Protein AF-A0A924AWR2-F1 (afdb_monomer_lite)

Structure (mmCIF, N/CA/C/O backbone):
data_AF-A0A924AWR2-F1
#
_entry.id   AF-A0A924AWR2-F1
#
loop_
_atom_site.group_PDB
_atom_site.id
_atom_site.type_symbol
_atom_site.label_atom_id
_atom_site.label_alt_id
_atom_site.label_comp_id
_atom_site.label_asym_id
_atom_site.label_entity_id
_atom_site.label_seq_id
_atom_site.pdbx_PDB_ins_code
_atom_site.Cartn_x
_atom_site.Cartn_y
_atom_site.Cartn_z
_atom_site.occupancy
_atom_site.B_iso_or_equiv
_atom_site.auth_seq_id
_atom_site.auth_comp_id
_atom_site.auth_asym_id
_atom_site.auth_atom_id
_atom_site.pdbx_PDB_model_num
ATOM 1 N N . MET A 1 1 ? 21.695 -29.874 -32.771 1.00 40.00 1 MET A N 1
ATOM 2 C CA . MET A 1 1 ? 20.244 -29.599 -32.724 1.00 40.00 1 MET A CA 1
ATOM 3 C C . MET A 1 1 ? 20.056 -28.368 -31.859 1.00 40.00 1 MET A C 1
ATOM 5 O O . MET A 1 1 ? 20.261 -28.459 -30.656 1.00 40.00 1 MET A O 1
ATOM 9 N N . SER A 1 2 ? 19.802 -27.209 -32.466 1.00 34.50 2 SER A N 1
ATOM 10 C CA . SER A 1 2 ? 19.456 -26.001 -31.709 1.00 34.50 2 SER A CA 1
ATOM 11 C C . SER A 1 2 ? 18.109 -26.231 -31.020 1.00 34.50 2 SER A C 1
ATOM 13 O O . SER A 1 2 ? 17.206 -26.752 -31.680 1.00 34.50 2 SER A O 1
ATOM 15 N N . PRO A 1 3 ? 17.951 -25.907 -29.727 1.00 42.22 3 PRO A N 1
ATOM 16 C CA . PRO A 1 3 ? 16.654 -26.023 -29.081 1.00 42.22 3 PRO A CA 1
ATOM 17 C C . PRO A 1 3 ? 15.686 -25.074 -29.791 1.00 42.22 3 PRO A C 1
ATOM 19 O O . PRO A 1 3 ? 16.001 -23.903 -30.012 1.00 42.22 3 PRO A O 1
ATOM 22 N N . LEU A 1 4 ? 14.535 -25.607 -30.202 1.00 34.06 4 LEU A N 1
ATOM 23 C CA . LEU A 1 4 ? 13.429 -24.815 -30.727 1.00 34.06 4 LEU A CA 1
ATOM 24 C C . LEU A 1 4 ? 13.095 -23.714 -29.707 1.00 34.06 4 LEU A C 1
ATOM 26 O O . LEU A 1 4 ? 13.026 -24.017 -28.512 1.00 34.06 4 LEU A O 1
ATOM 30 N N . PRO A 1 5 ? 12.899 -22.454 -30.135 1.00 40.38 5 PRO A N 1
ATOM 31 C CA . PRO A 1 5 ? 12.435 -21.419 -29.231 1.00 40.38 5 PRO A CA 1
ATOM 32 C C . PRO A 1 5 ? 11.080 -21.865 -28.682 1.00 40.38 5 PRO A C 1
ATOM 34 O O . PRO A 1 5 ? 10.124 -22.047 -29.435 1.00 40.38 5 PRO A O 1
ATOM 37 N N . ILE A 1 6 ? 11.014 -22.079 -27.369 1.00 42.84 6 ILE A N 1
ATOM 38 C CA . ILE A 1 6 ? 9.751 -22.254 -26.662 1.00 42.84 6 ILE A CA 1
ATOM 39 C C . ILE A 1 6 ? 9.036 -20.914 -26.814 1.00 42.84 6 ILE A C 1
ATOM 41 O O . ILE A 1 6 ? 9.356 -19.948 -26.123 1.00 42.84 6 ILE A O 1
ATOM 45 N N . THR A 1 7 ? 8.129 -20.819 -27.783 1.00 44.12 7 THR A N 1
ATOM 46 C CA . THR A 1 7 ? 7.203 -19.697 -27.887 1.00 44.12 7 THR A CA 1
ATOM 47 C C . THR A 1 7 ? 6.413 -19.678 -26.591 1.00 44.12 7 THR A C 1
ATOM 49 O O . THR A 1 7 ? 5.605 -20.576 -26.349 1.00 44.12 7 THR A O 1
ATOM 52 N N . ALA A 1 8 ? 6.702 -18.704 -25.726 1.00 51.06 8 ALA A N 1
ATOM 53 C CA . ALA A 1 8 ? 5.901 -18.473 -24.537 1.00 51.06 8 ALA A CA 1
ATOM 54 C C . ALA A 1 8 ? 4.431 -18.353 -24.979 1.00 51.06 8 ALA A C 1
ATOM 56 O O . ALA A 1 8 ? 4.172 -17.676 -25.981 1.00 51.06 8 ALA A O 1
ATOM 57 N N . PRO A 1 9 ? 3.483 -19.027 -24.305 1.00 53.16 9 PRO A N 1
ATOM 58 C CA . PRO A 1 9 ? 2.077 -18.890 -24.646 1.00 53.16 9 PRO A CA 1
ATOM 59 C C . PRO A 1 9 ? 1.711 -17.403 -24.639 1.00 53.16 9 PRO A C 1
ATOM 61 O O . PRO A 1 9 ? 2.050 -16.672 -23.706 1.00 53.16 9 PRO A O 1
ATOM 64 N N . CYS A 1 10 ? 1.089 -16.947 -25.726 1.00 60.53 10 CYS A N 1
ATOM 65 C CA . CYS A 1 10 ? 0.590 -15.583 -25.819 1.00 60.53 10 CYS A CA 1
ATOM 66 C C . CYS A 1 10 ? -0.487 -15.393 -24.745 1.00 60.53 10 CYS A C 1
ATOM 68 O O . CYS A 1 10 ? -1.323 -16.280 -24.557 1.00 60.53 10 CYS A O 1
ATOM 70 N N . ALA A 1 11 ? -0.448 -14.259 -24.046 1.00 78.94 11 ALA A N 1
ATOM 71 C CA . ALA A 1 11 ? -1.466 -13.892 -23.072 1.00 78.94 11 ALA A CA 1
ATOM 72 C C . ALA A 1 11 ? -2.864 -13.982 -23.703 1.00 78.94 11 ALA A C 1
ATOM 74 O O . ALA A 1 11 ? -3.091 -13.477 -24.805 1.00 78.94 11 ALA A O 1
ATOM 75 N N . GLN A 1 12 ? -3.790 -14.643 -23.011 1.00 87.62 12 GLN A N 1
ATOM 76 C CA . GLN A 1 12 ? -5.185 -14.712 -23.436 1.00 87.62 12 GLN A CA 1
ATOM 77 C C . GLN A 1 12 ? -5.839 -13.315 -23.406 1.00 87.62 12 GLN A C 1
ATOM 79 O O . GLN A 1 12 ? -5.425 -12.462 -22.615 1.00 87.62 12 GLN A O 1
ATOM 84 N N . PRO A 1 13 ? -6.848 -13.050 -24.259 1.00 87.00 13 PRO A N 1
ATOM 85 C CA . PRO A 1 13 ? -7.580 -11.785 -24.226 1.00 87.00 13 PRO A CA 1
ATOM 86 C C . PRO A 1 13 ? -8.370 -11.630 -22.914 1.00 87.00 13 PRO A C 1
ATOM 88 O O . PRO A 1 13 ? -8.740 -12.643 -22.322 1.00 87.00 13 PRO A O 1
ATOM 91 N N . PRO A 1 14 ? -8.673 -10.396 -22.464 1.00 87.50 14 PRO A N 1
ATOM 92 C CA . PRO A 1 14 ? -9.513 -10.168 -21.291 1.00 87.50 14 PRO A CA 1
ATOM 93 C C . PRO A 1 14 ? -10.876 -10.858 -21.395 1.00 87.50 14 PRO A C 1
ATOM 95 O O . PRO A 1 14 ? -11.407 -11.057 -22.487 1.00 87.50 14 PRO A O 1
ATOM 98 N N . LEU A 1 15 ? -11.440 -11.206 -20.241 1.00 90.00 15 LEU A N 1
ATOM 99 C CA . LEU A 1 15 ? -12.742 -11.854 -20.143 1.00 90.00 15 LEU A CA 1
ATOM 100 C C . LEU A 1 15 ? -13.844 -10.828 -19.873 1.00 90.00 15 LEU A C 1
ATOM 102 O O . LEU A 1 15 ? -13.668 -9.933 -19.050 1.00 90.00 15 LEU A O 1
ATOM 106 N N . ASP A 1 16 ? -15.010 -11.032 -20.486 1.00 90.38 16 ASP A N 1
ATOM 107 C CA . ASP A 1 16 ? -16.183 -10.160 -20.313 1.00 90.38 16 ASP A CA 1
ATOM 108 C C . ASP A 1 16 ? -17.083 -10.575 -19.131 1.00 90.38 16 ASP A C 1
ATOM 110 O O . ASP A 1 16 ? -18.088 -9.930 -18.832 1.00 90.38 16 ASP A O 1
ATOM 114 N N . SER A 1 17 ? -16.756 -11.681 -18.457 1.00 91.88 17 SER A N 1
ATOM 115 C CA . SER A 1 17 ? -17.485 -12.185 -17.289 1.00 91.88 17 SER A CA 1
ATOM 116 C C . SER A 1 17 ? -16.571 -12.989 -16.365 1.00 91.88 17 SER A C 1
ATOM 118 O O . SER A 1 17 ? -15.515 -13.468 -16.781 1.00 91.88 17 SER A O 1
ATOM 120 N N . ILE A 1 18 ? -16.975 -13.135 -15.100 1.00 92.56 18 ILE A N 1
ATOM 121 C CA . ILE A 1 18 ? -16.244 -13.937 -14.111 1.00 92.56 18 ILE A CA 1
ATOM 122 C C . ILE A 1 18 ? -16.391 -15.426 -14.475 1.00 92.56 18 ILE A C 1
ATOM 124 O O . ILE A 1 18 ? -17.524 -15.912 -14.537 1.00 92.56 18 ILE A O 1
ATOM 128 N N . PRO A 1 19 ? -15.288 -16.168 -14.695 1.00 92.44 19 PRO A N 1
ATOM 129 C CA . PRO A 1 19 ? -15.351 -17.582 -15.051 1.00 92.44 19 PRO A CA 1
ATOM 130 C C . PRO A 1 19 ? -16.040 -18.456 -13.999 1.00 92.44 19 PRO A C 1
ATOM 132 O O . PRO A 1 19 ? -15.839 -18.245 -12.797 1.00 92.44 19 PRO A O 1
ATOM 135 N N . PRO A 1 20 ? -16.748 -19.520 -14.426 1.00 88.25 20 PRO A N 1
ATOM 136 C CA . PRO A 1 20 ? -17.123 -20.606 -13.531 1.00 88.25 20 PRO A CA 1
ATOM 137 C C . PRO A 1 20 ? -15.857 -21.204 -12.895 1.00 88.25 20 PRO A C 1
ATOM 139 O O . PRO A 1 20 ? -14.982 -21.690 -13.608 1.00 88.25 20 PRO A O 1
ATOM 142 N N . GLY A 1 21 ? -15.743 -21.149 -11.566 1.00 88.75 21 GLY A N 1
ATOM 143 C CA . GLY A 1 21 ? -14.586 -21.667 -10.818 1.00 88.75 21 GLY A CA 1
ATOM 144 C C . GLY A 1 21 ? -13.837 -20.627 -9.985 1.00 88.75 21 GLY A C 1
ATOM 145 O O . GLY A 1 21 ? -13.055 -21.008 -9.122 1.00 88.75 21 GLY A O 1
ATOM 146 N N . ILE A 1 22 ? -14.112 -19.335 -10.175 1.00 95.50 22 ILE A N 1
ATOM 147 C CA . ILE A 1 22 ? -13.613 -18.291 -9.277 1.00 95.50 22 ILE A CA 1
ATOM 148 C C . ILE A 1 22 ? -14.498 -18.226 -8.028 1.00 95.50 22 ILE A C 1
ATOM 150 O O . ILE A 1 22 ? -15.636 -17.759 -8.091 1.00 95.50 22 ILE A O 1
ATOM 154 N N . GLY A 1 23 ? -13.976 -18.694 -6.894 1.00 95.00 23 GLY A N 1
ATOM 155 C CA . GLY A 1 23 ? -14.646 -18.661 -5.591 1.00 95.00 23 GLY A CA 1
ATOM 156 C C . GLY A 1 23 ? -14.001 -17.703 -4.586 1.00 95.00 23 GLY A C 1
ATOM 157 O O . GLY A 1 23 ? -14.667 -17.245 -3.658 1.00 95.00 23 GLY A O 1
ATOM 158 N N . CYS A 1 24 ? -12.720 -17.375 -4.756 1.00 93.94 24 CYS A N 1
ATOM 159 C CA . CYS A 1 24 ? -11.981 -16.477 -3.876 1.00 93.94 24 CYS A CA 1
ATOM 160 C C . CYS A 1 24 ? -10.890 -15.683 -4.616 1.00 93.94 24 CYS A C 1
ATOM 162 O O . CYS A 1 24 ? -10.589 -15.923 -5.782 1.00 93.94 24 CYS A O 1
ATOM 164 N N . ALA A 1 25 ? -10.264 -14.728 -3.918 1.00 92.00 25 ALA A N 1
ATOM 165 C CA . ALA A 1 25 ? -9.201 -13.896 -4.488 1.00 92.00 25 ALA A CA 1
ATOM 166 C C . ALA A 1 25 ? -7.982 -14.709 -4.964 1.00 92.00 25 ALA A C 1
ATOM 168 O O . ALA A 1 25 ? -7.340 -14.327 -5.937 1.00 92.00 25 ALA A O 1
ATOM 169 N N . ARG A 1 26 ? -7.678 -15.839 -4.313 1.00 93.56 26 ARG A N 1
ATOM 170 C CA . ARG A 1 26 ? -6.535 -16.688 -4.675 1.00 93.56 26 ARG A CA 1
ATOM 171 C C . ARG A 1 26 ? -6.709 -17.358 -6.036 1.00 93.56 26 ARG A C 1
ATOM 173 O O . ARG A 1 26 ? -5.732 -17.514 -6.756 1.00 93.56 26 ARG A O 1
ATOM 180 N N . ASP A 1 27 ? -7.943 -17.666 -6.425 1.00 95.75 27 ASP A N 1
ATOM 181 C CA . ASP A 1 27 ? -8.221 -18.291 -7.723 1.00 95.75 27 ASP A CA 1
ATOM 182 C C . ASP A 1 27 ? -7.838 -17.355 -8.887 1.00 95.75 27 ASP A C 1
ATOM 184 O O . ASP A 1 27 ? -7.430 -17.814 -9.955 1.00 95.75 27 ASP A O 1
ATOM 188 N N . TYR A 1 28 ? -7.883 -16.031 -8.674 1.00 95.38 28 TYR A N 1
ATOM 189 C CA . TYR A 1 28 ? -7.387 -15.057 -9.651 1.00 95.38 28 TYR A CA 1
ATOM 190 C C . TYR A 1 28 ? -5.866 -15.094 -9.815 1.00 95.38 28 TYR A C 1
ATOM 192 O O . TYR A 1 28 ? -5.384 -14.808 -10.908 1.00 95.38 28 TYR A O 1
ATOM 200 N N . GLU A 1 29 ? -5.102 -15.452 -8.779 1.00 94.00 29 GLU A N 1
ATOM 201 C CA . GLU A 1 29 ? -3.644 -15.581 -8.881 1.00 94.00 29 GLU A CA 1
ATOM 202 C C . GLU A 1 29 ? -3.258 -16.733 -9.820 1.00 94.00 29 GLU A C 1
ATOM 204 O O . GLU A 1 29 ? -2.338 -16.594 -10.631 1.00 94.00 29 GLU A O 1
ATOM 209 N N . ASP A 1 30 ? -3.982 -17.851 -9.748 1.00 91.44 30 ASP A N 1
ATOM 210 C CA . ASP A 1 30 ? -3.782 -18.988 -10.646 1.00 91.44 30 ASP A CA 1
ATOM 211 C C . ASP A 1 30 ? -4.292 -18.686 -12.059 1.00 91.44 30 ASP A C 1
ATOM 213 O O . ASP A 1 30 ? -3.617 -18.999 -13.047 1.00 91.44 30 ASP A O 1
ATOM 217 N N . LEU A 1 31 ? -5.445 -18.017 -12.177 1.00 93.25 31 LEU A N 1
ATOM 218 C CA . LEU A 1 31 ? -5.995 -17.626 -13.472 1.00 93.25 31 LEU A CA 1
ATOM 219 C C . LEU A 1 31 ? -5.067 -16.645 -14.203 1.00 93.25 31 LEU A C 1
ATOM 221 O O . LEU A 1 31 ? -4.794 -16.843 -15.387 1.00 93.25 31 LEU A O 1
ATOM 225 N N . ALA A 1 32 ? -4.526 -15.643 -13.502 1.00 94.38 32 ALA A N 1
ATOM 226 C CA . ALA A 1 32 ? -3.704 -14.573 -14.071 1.00 94.38 32 ALA A CA 1
ATOM 227 C C . ALA A 1 32 ? -2.489 -15.079 -14.865 1.00 94.38 32 ALA A C 1
ATOM 229 O O . ALA A 1 32 ? -2.094 -14.436 -15.838 1.00 94.38 32 ALA A O 1
ATOM 230 N N . ARG A 1 33 ? -1.944 -16.260 -14.535 1.00 93.00 33 ARG A N 1
ATOM 231 C CA . ARG A 1 33 ? -0.847 -16.907 -15.286 1.00 93.00 33 ARG A CA 1
ATOM 232 C C . ARG A 1 33 ? -1.152 -17.116 -16.770 1.00 93.00 33 ARG A C 1
ATOM 234 O O . ARG A 1 33 ? -0.226 -17.188 -17.570 1.00 93.00 33 ARG A O 1
ATOM 241 N N . HIS A 1 34 ? -2.428 -17.222 -17.132 1.00 92.44 34 HIS A N 1
ATOM 242 C CA . HIS A 1 34 ? -2.879 -17.448 -18.506 1.00 92.44 34 HIS A CA 1
ATOM 243 C C . HIS A 1 34 ? -3.106 -16.140 -19.285 1.00 92.44 34 HIS A C 1
ATOM 245 O O . HIS A 1 34 ? -3.113 -16.148 -20.516 1.00 92.44 34 HIS A O 1
ATOM 251 N N . PHE A 1 35 ? -3.269 -15.014 -18.581 1.00 93.38 35 PHE A N 1
ATOM 252 C CA . PHE A 1 35 ? -3.614 -13.704 -19.157 1.00 93.38 35 PHE A CA 1
ATOM 253 C C . PHE A 1 35 ? -2.479 -12.681 -19.046 1.00 93.38 35 PHE A C 1
ATOM 255 O O . PHE A 1 35 ? -2.517 -11.638 -19.688 1.00 93.38 35 PHE A O 1
ATOM 262 N N . MET A 1 36 ? -1.452 -12.965 -18.247 1.00 93.75 36 MET A N 1
ATOM 263 C CA . MET A 1 36 ? -0.281 -12.110 -18.097 1.00 93.75 36 MET A CA 1
ATOM 264 C C . MET A 1 36 ? 0.929 -12.726 -18.791 1.00 93.75 36 MET A C 1
ATOM 266 O O . MET A 1 36 ? 1.146 -13.936 -18.745 1.00 93.75 36 MET A O 1
ATOM 270 N N . ALA A 1 37 ? 1.776 -11.880 -19.382 1.00 91.00 37 ALA A N 1
ATOM 271 C CA . ALA A 1 37 ? 3.079 -12.328 -19.859 1.00 91.00 37 ALA A CA 1
ATOM 272 C C . ALA A 1 37 ? 3.875 -12.935 -18.684 1.00 91.00 37 ALA A C 1
ATOM 274 O O . ALA A 1 37 ? 3.924 -12.302 -17.621 1.00 91.00 37 ALA A O 1
ATOM 275 N N . PRO A 1 38 ? 4.539 -14.098 -18.849 1.00 93.25 38 PRO A N 1
ATOM 276 C CA . PRO A 1 38 ? 5.186 -14.785 -17.732 1.00 93.25 38 PRO A CA 1
ATOM 277 C C . PRO A 1 38 ? 6.135 -13.899 -16.910 1.00 93.25 38 PRO A C 1
ATOM 279 O O . PRO A 1 38 ? 6.034 -13.921 -15.685 1.00 93.25 38 PRO A O 1
ATOM 282 N N . PRO A 1 39 ? 6.988 -13.038 -17.507 1.00 94.50 39 PRO A N 1
ATOM 283 C CA . PRO A 1 39 ? 7.846 -12.172 -16.704 1.00 94.50 39 PRO A CA 1
ATOM 284 C C . PRO A 1 39 ? 7.070 -11.151 -15.861 1.00 94.50 39 PRO A C 1
ATOM 286 O O . PRO A 1 39 ? 7.441 -10.902 -14.715 1.00 94.50 39 PRO A O 1
ATOM 289 N N . SER A 1 40 ? 5.982 -10.586 -16.398 1.00 94.12 40 SER A N 1
ATOM 290 C CA . SER A 1 40 ? 5.114 -9.646 -15.677 1.00 94.12 40 SER A CA 1
ATOM 291 C C . SER A 1 40 ? 4.363 -10.331 -14.541 1.00 94.12 40 SER A C 1
ATOM 293 O O . SER A 1 40 ? 4.285 -9.774 -13.449 1.00 94.12 40 SER A O 1
ATOM 295 N N . TYR A 1 41 ? 3.858 -11.549 -14.769 1.00 95.88 41 TYR A N 1
ATOM 296 C CA . TYR A 1 41 ? 3.232 -12.349 -13.717 1.00 95.88 41 TYR A CA 1
ATOM 297 C C . TYR A 1 41 ? 4.211 -12.611 -12.568 1.00 95.88 41 TYR A C 1
ATOM 299 O O . TYR A 1 41 ? 3.896 -12.339 -11.413 1.00 95.88 41 TYR A O 1
ATOM 307 N N . GLU A 1 42 ? 5.428 -13.065 -12.883 1.00 96.50 42 GLU A N 1
ATOM 308 C CA . GLU A 1 42 ? 6.460 -13.348 -11.881 1.00 96.50 42 GLU A CA 1
ATOM 309 C C . GLU A 1 42 ? 6.853 -12.106 -11.069 1.00 96.50 42 GLU A C 1
ATOM 311 O O . GLU A 1 42 ? 7.150 -12.218 -9.881 1.00 96.50 42 GLU A O 1
ATOM 316 N N . TYR A 1 43 ? 6.826 -10.919 -11.683 1.00 96.44 43 TYR A N 1
ATOM 317 C CA . TYR A 1 43 ? 7.052 -9.657 -10.982 1.00 96.44 43 TYR A CA 1
ATOM 318 C C . TYR A 1 43 ? 5.885 -9.245 -10.082 1.00 96.44 43 TYR A C 1
ATOM 320 O O . TYR A 1 43 ? 6.132 -8.790 -8.966 1.00 96.44 43 TYR A O 1
ATOM 328 N N . VAL A 1 44 ? 4.638 -9.371 -10.547 1.00 95.81 44 VAL A N 1
ATOM 329 C CA . VAL A 1 44 ? 3.446 -8.966 -9.782 1.00 95.81 44 VAL A CA 1
ATOM 330 C C . VAL A 1 44 ? 3.186 -9.920 -8.617 1.00 95.81 44 VAL A C 1
ATOM 332 O O . VAL A 1 44 ? 2.943 -9.461 -7.508 1.00 95.81 44 VAL A O 1
ATOM 335 N N . ALA A 1 45 ? 3.295 -11.230 -8.845 1.00 95.31 45 ALA A N 1
ATOM 336 C CA . ALA A 1 45 ? 3.093 -12.249 -7.816 1.00 95.31 45 ALA A CA 1
ATOM 337 C C . ALA A 1 45 ? 4.307 -12.423 -6.879 1.00 95.31 45 ALA A C 1
ATOM 339 O O . ALA A 1 45 ? 4.217 -13.130 -5.878 1.00 95.31 45 ALA A O 1
ATOM 340 N N . GLY A 1 46 ? 5.470 -11.867 -7.232 1.00 95.62 46 GLY A N 1
ATOM 341 C CA . GLY A 1 46 ? 6.709 -11.981 -6.460 1.00 95.62 46 GLY A CA 1
ATOM 342 C C . GLY A 1 46 ? 6.887 -10.909 -5.379 1.00 95.62 46 GLY A C 1
ATOM 343 O O . GLY A 1 46 ? 6.189 -9.900 -5.336 1.00 95.62 46 GLY A O 1
ATOM 344 N N . GLY A 1 47 ? 7.876 -11.129 -4.522 1.00 96.44 47 GLY A N 1
ATOM 345 C CA . GLY A 1 47 ? 8.408 -10.221 -3.513 1.00 96.44 47 GLY A CA 1
ATOM 346 C C . GLY A 1 47 ? 9.748 -9.612 -3.929 1.00 96.44 47 GLY A C 1
ATOM 347 O O . GLY A 1 47 ? 9.976 -9.268 -5.093 1.00 96.44 47 GLY A O 1
ATOM 348 N N . SER A 1 48 ? 10.666 -9.542 -2.965 1.00 96.25 48 SER A N 1
ATOM 349 C CA . SER A 1 48 ? 12.098 -9.303 -3.156 1.00 96.25 48 SER A CA 1
ATOM 350 C C . SER A 1 48 ? 12.9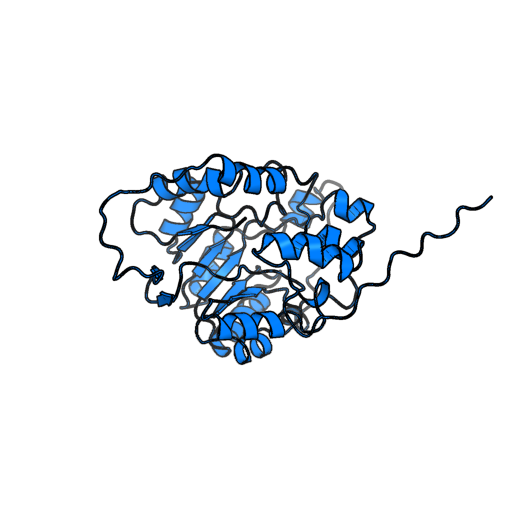19 -10.535 -2.751 1.00 96.25 48 SER A C 1
ATOM 352 O O . SER A 1 48 ? 12.390 -11.528 -2.250 1.00 96.25 48 SER A O 1
ATOM 354 N N . GLY A 1 49 ? 14.229 -10.516 -3.020 1.00 95.56 49 GLY A N 1
ATOM 355 C CA . GLY A 1 49 ? 15.131 -11.590 -2.594 1.00 95.56 49 GLY A CA 1
ATOM 356 C C . GLY A 1 49 ? 14.710 -12.968 -3.120 1.00 95.56 49 GLY A C 1
ATOM 357 O O . GLY A 1 49 ? 14.718 -13.203 -4.328 1.00 95.56 49 GLY A O 1
ATOM 358 N N . ARG A 1 50 ? 14.379 -13.894 -2.218 1.00 96.56 50 ARG A N 1
ATOM 359 C CA . ARG A 1 50 ? 13.916 -15.260 -2.511 1.00 96.56 50 ARG A CA 1
ATOM 360 C C . ARG A 1 50 ? 12.444 -15.482 -2.138 1.00 96.56 50 ARG A C 1
ATOM 362 O O . ARG A 1 50 ? 12.049 -16.634 -1.991 1.00 96.56 50 ARG A O 1
ATOM 369 N N . ASP A 1 51 ? 11.663 -14.410 -1.996 1.00 97.38 51 ASP A N 1
ATOM 370 C CA . ASP A 1 51 ? 10.242 -14.447 -1.624 1.00 97.38 51 ASP A CA 1
ATOM 371 C C . ASP A 1 51 ? 9.987 -15.065 -0.230 1.00 97.38 51 ASP A C 1
ATOM 373 O O . ASP A 1 51 ? 8.896 -15.572 0.047 1.00 97.38 51 ASP A O 1
ATOM 377 N N . VAL A 1 52 ? 10.978 -15.024 0.672 1.00 98.00 52 VAL A N 1
ATOM 378 C CA . VAL A 1 52 ? 10.857 -15.586 2.029 1.00 98.00 52 VAL A CA 1
ATOM 379 C C . VAL A 1 52 ? 9.786 -14.838 2.814 1.00 98.00 52 VAL A C 1
ATOM 381 O O . VAL A 1 52 ? 8.918 -15.468 3.418 1.00 98.00 52 VAL A O 1
ATOM 384 N N . THR A 1 53 ? 9.796 -13.506 2.768 1.00 97.88 53 THR A N 1
ATOM 385 C CA . THR A 1 53 ? 8.798 -12.683 3.465 1.00 97.88 53 THR A CA 1
ATOM 386 C C . THR A 1 53 ? 7.397 -12.853 2.868 1.00 97.88 53 THR A C 1
ATOM 388 O O . THR A 1 53 ? 6.423 -12.887 3.616 1.00 97.88 53 THR A O 1
ATOM 391 N N . VAL A 1 54 ? 7.276 -13.038 1.547 1.00 97.50 54 VAL A N 1
ATOM 392 C CA . VAL A 1 54 ? 5.984 -13.319 0.885 1.00 97.50 54 VAL A CA 1
ATOM 393 C C . VAL A 1 54 ? 5.379 -14.613 1.427 1.00 97.50 54 VAL A C 1
ATOM 395 O O . VAL A 1 54 ? 4.221 -14.643 1.846 1.00 97.50 54 VAL A O 1
ATOM 398 N N . ALA A 1 55 ? 6.179 -15.682 1.480 1.00 97.50 55 ALA A N 1
ATOM 399 C CA . ALA A 1 55 ? 5.743 -16.953 2.047 1.00 97.50 55 ALA A CA 1
ATOM 400 C C . ALA A 1 55 ? 5.404 -16.823 3.543 1.00 97.50 55 ALA A C 1
ATOM 402 O O . ALA A 1 55 ? 4.411 -17.390 4.002 1.00 97.50 55 ALA A O 1
ATOM 403 N N . ALA A 1 56 ? 6.193 -16.049 4.295 1.00 98.19 56 ALA A N 1
ATOM 404 C CA . ALA A 1 56 ? 5.963 -15.809 5.715 1.00 98.19 56 ALA A CA 1
ATOM 405 C C . ALA A 1 56 ? 4.647 -15.058 5.985 1.00 98.19 56 ALA A C 1
ATOM 407 O O . ALA A 1 56 ? 3.945 -15.421 6.929 1.00 98.19 56 ALA A O 1
ATOM 408 N N . ASN A 1 57 ? 4.277 -14.070 5.161 1.00 98.06 57 ASN A N 1
ATOM 409 C CA . ASN A 1 57 ? 3.002 -13.350 5.282 1.00 98.06 57 ASN A CA 1
ATOM 410 C C . ASN A 1 57 ? 1.809 -14.306 5.188 1.00 98.06 57 ASN A C 1
ATOM 412 O O . ASN A 1 57 ? 0.957 -14.333 6.077 1.00 98.06 57 ASN A O 1
ATOM 416 N N . LEU A 1 58 ? 1.793 -15.160 4.159 1.00 95.81 58 LEU A N 1
ATOM 417 C CA . LEU A 1 58 ? 0.738 -16.159 3.971 1.00 95.81 58 LEU A CA 1
ATOM 418 C C . LEU A 1 58 ? 0.715 -17.185 5.111 1.00 95.81 58 LEU A C 1
ATOM 420 O O . LEU A 1 58 ? -0.347 -17.504 5.650 1.00 95.81 58 LEU A O 1
ATOM 424 N N . ALA A 1 59 ? 1.887 -17.692 5.502 1.00 97.38 59 ALA A N 1
ATOM 425 C CA . ALA A 1 59 ? 2.007 -18.681 6.567 1.00 97.38 59 ALA A CA 1
ATOM 426 C C . ALA A 1 59 ? 1.565 -18.133 7.931 1.00 97.38 59 ALA A C 1
ATOM 428 O O . ALA A 1 59 ? 1.029 -18.890 8.739 1.00 97.38 59 ALA A O 1
ATOM 429 N N . ALA A 1 60 ? 1.751 -16.835 8.190 1.00 97.44 60 ALA A N 1
ATOM 430 C CA . ALA A 1 60 ? 1.344 -16.215 9.443 1.00 97.44 60 ALA A CA 1
ATOM 431 C C . ALA A 1 60 ? -0.171 -16.312 9.652 1.00 97.44 60 ALA A C 1
ATOM 433 O O . ALA A 1 60 ? -0.592 -16.689 10.741 1.00 97.44 60 ALA A O 1
ATOM 434 N N . PHE A 1 61 ? -0.995 -16.058 8.628 1.00 95.62 61 PHE A N 1
ATOM 435 C CA . PHE A 1 61 ? -2.455 -16.181 8.748 1.00 95.62 61 PHE A CA 1
ATOM 436 C C . PHE A 1 61 ? -2.902 -17.604 9.099 1.00 95.62 61 PHE A C 1
ATOM 438 O O . PHE A 1 61 ? -3.815 -17.772 9.904 1.00 95.62 61 PHE A O 1
ATOM 445 N N . ALA A 1 62 ? -2.228 -18.628 8.566 1.00 93.56 62 ALA A N 1
ATOM 446 C CA . ALA A 1 62 ? -2.553 -20.030 8.836 1.00 93.56 62 ALA A CA 1
ATOM 447 C C . ALA A 1 62 ? -2.311 -20.456 10.299 1.00 93.56 62 ALA A C 1
ATOM 449 O O . ALA A 1 62 ? -2.808 -21.497 10.724 1.00 93.56 62 ALA A O 1
ATOM 450 N N . GLN A 1 63 ? -1.564 -19.665 11.075 1.00 95.06 63 GLN A N 1
ATOM 451 C CA . GLN A 1 63 ? -1.319 -19.920 12.500 1.00 95.06 63 GLN A CA 1
ATOM 452 C C . GLN A 1 63 ? -2.456 -19.415 13.398 1.00 95.06 63 GLN A C 1
ATOM 454 O O . GLN A 1 63 ? -2.503 -19.759 14.579 1.00 95.06 63 GLN A O 1
ATOM 459 N N . TRP A 1 64 ? -3.372 -18.603 12.861 1.00 93.62 64 TRP A N 1
ATOM 460 C CA . TRP A 1 64 ? -4.487 -18.046 13.616 1.00 93.62 64 TRP A CA 1
ATOM 461 C C . TRP A 1 64 ? -5.764 -18.844 13.376 1.00 93.62 64 TRP A C 1
ATOM 463 O O . TRP A 1 64 ? -6.152 -19.124 12.245 1.00 93.62 64 TRP A O 1
ATOM 473 N N . ALA A 1 65 ? -6.456 -19.157 14.468 1.00 95.50 65 ALA A N 1
ATOM 474 C CA . ALA A 1 65 ? -7.781 -19.753 14.448 1.00 95.50 65 ALA A CA 1
ATOM 475 C C . ALA A 1 65 ? -8.789 -18.814 15.114 1.00 95.50 65 ALA A C 1
ATOM 477 O O . ALA A 1 65 ? -8.455 -18.034 16.008 1.00 95.50 65 ALA A O 1
ATOM 478 N N . MET A 1 66 ? -10.046 -18.907 14.689 1.00 95.56 66 MET A N 1
ATOM 479 C CA . MET A 1 66 ? -11.148 -18.157 15.280 1.00 95.56 66 MET A CA 1
ATOM 480 C C . MET A 1 66 ? -11.967 -19.071 16.187 1.00 95.56 66 MET A C 1
ATOM 482 O O . MET A 1 66 ? -12.340 -20.171 15.788 1.00 95.56 66 MET A O 1
ATOM 486 N N . TYR A 1 67 ? -12.300 -18.595 17.387 1.00 96.62 67 TYR A N 1
ATOM 487 C CA . TYR A 1 67 ? -13.273 -19.260 18.251 1.00 96.62 67 TYR A CA 1
ATOM 488 C C . TYR A 1 67 ? -14.689 -18.790 17.896 1.00 96.62 67 TYR A C 1
ATOM 490 O O . TYR A 1 67 ? -15.037 -17.647 18.219 1.00 96.62 67 TYR A O 1
ATOM 498 N N . PRO A 1 68 ? -15.539 -19.631 17.276 1.00 96.44 68 PRO A N 1
ATOM 499 C CA . PRO A 1 68 ? -16.934 -19.273 17.071 1.00 96.44 68 PRO A CA 1
ATOM 500 C C . PRO A 1 68 ? -17.638 -19.151 18.428 1.00 96.44 68 PRO A C 1
ATOM 502 O O . PRO A 1 68 ? -17.455 -19.971 19.329 1.00 96.44 68 PRO A O 1
ATOM 505 N N . ARG A 1 69 ? -18.453 -18.107 18.597 1.00 96.88 69 ARG A N 1
ATOM 506 C CA . ARG A 1 69 ? -19.223 -17.878 19.826 1.00 96.88 69 ARG A CA 1
ATOM 507 C C . ARG A 1 69 ? -20.664 -18.327 19.603 1.00 96.88 69 ARG A C 1
ATOM 509 O O . ARG A 1 69 ? -21.376 -17.734 18.802 1.00 96.88 69 ARG A O 1
ATOM 516 N N . LEU A 1 70 ? -21.074 -19.373 20.316 1.00 97.56 70 LEU A N 1
ATOM 517 C CA . LEU A 1 70 ? -22.405 -19.975 20.195 1.00 97.56 70 LEU A CA 1
ATOM 518 C C . LEU A 1 70 ? -23.508 -19.051 20.740 1.00 97.56 70 LEU A C 1
ATOM 520 O O . LEU A 1 70 ? -23.254 -18.240 21.633 1.00 97.56 70 LEU A O 1
ATOM 524 N N . LEU A 1 71 ? -24.731 -19.225 20.222 1.00 96.50 71 LEU A N 1
ATOM 525 C CA . LEU A 1 71 ? -25.967 -18.574 20.694 1.00 96.50 71 LEU A CA 1
ATOM 526 C C . LEU A 1 71 ? -25.921 -17.033 20.708 1.00 96.50 71 LEU A C 1
ATOM 528 O O . LEU A 1 71 ? -26.593 -16.388 21.512 1.00 96.50 71 LEU A O 1
ATOM 532 N N . ARG A 1 72 ? -25.112 -16.422 19.835 1.00 97.06 72 ARG A N 1
ATOM 533 C CA . ARG A 1 72 ? -25.123 -14.972 19.615 1.00 97.06 72 ARG A CA 1
ATOM 534 C C . ARG A 1 72 ? -26.166 -14.627 18.561 1.00 97.06 72 ARG A C 1
ATOM 536 O O . ARG A 1 72 ? -26.144 -15.200 17.477 1.00 97.06 72 ARG A O 1
ATOM 543 N N . ASP A 1 73 ? -27.051 -13.686 18.879 1.00 96.94 73 ASP A N 1
ATOM 544 C CA . ASP A 1 73 ? -27.921 -13.080 17.875 1.00 96.94 73 ASP A CA 1
ATOM 545 C C . ASP A 1 73 ? -27.068 -12.217 16.935 1.00 96.94 73 ASP A C 1
ATOM 547 O O . ASP A 1 73 ? -26.412 -11.267 17.363 1.00 96.94 73 ASP A O 1
ATOM 551 N N . VAL A 1 74 ? -27.041 -12.603 15.661 1.00 96.44 74 VAL A N 1
ATOM 552 C CA . VAL A 1 74 ? -26.286 -11.941 14.587 1.00 96.44 74 VAL A CA 1
ATOM 553 C C . VAL A 1 74 ? -27.206 -11.339 13.524 1.00 96.44 74 VAL A C 1
ATOM 555 O O . VAL A 1 74 ? -26.729 -10.925 12.470 1.00 96.44 74 VAL A O 1
ATOM 558 N N . SER A 1 75 ? -28.515 -11.260 13.787 1.00 97.44 75 SER A N 1
ATOM 559 C CA . SER A 1 75 ? -29.514 -10.739 12.840 1.00 97.44 75 SER A CA 1
ATOM 560 C C . SER A 1 75 ? -29.258 -9.286 12.412 1.00 97.44 75 SER A C 1
ATOM 562 O O . SER A 1 75 ? -29.608 -8.904 11.299 1.00 97.44 75 SER A O 1
ATOM 564 N N . ALA A 1 76 ? -28.589 -8.495 13.257 1.00 96.94 76 ALA A N 1
ATOM 565 C CA . ALA A 1 76 ? -28.189 -7.113 12.979 1.00 96.94 76 ALA A CA 1
ATOM 566 C C . ALA A 1 76 ? -26.706 -6.956 12.566 1.00 96.94 76 ALA A C 1
ATOM 568 O O . ALA A 1 76 ? -26.172 -5.843 12.576 1.00 96.94 76 ALA A O 1
ATOM 569 N N . GLY A 1 77 ? -26.012 -8.056 12.245 1.00 95.62 77 GLY A N 1
ATOM 570 C CA . GLY A 1 77 ? -24.586 -8.052 11.913 1.00 95.62 77 GLY A CA 1
ATOM 571 C C . GLY A 1 77 ? -24.247 -7.188 10.693 1.00 95.62 77 GLY A C 1
ATOM 572 O O . GLY A 1 77 ? -24.963 -7.181 9.694 1.00 95.62 77 GLY A O 1
ATOM 573 N N . HIS A 1 78 ? -23.129 -6.462 10.761 1.00 96.88 78 HIS A N 1
ATOM 574 C CA . HIS A 1 78 ? -22.618 -5.655 9.652 1.00 96.88 78 HIS A CA 1
ATOM 575 C C . HIS A 1 78 ? -21.091 -5.555 9.672 1.00 96.88 78 HIS A C 1
ATOM 577 O O . HIS A 1 78 ? -20.452 -5.754 10.702 1.00 96.88 78 HIS A O 1
ATOM 583 N N . THR A 1 79 ? -20.509 -5.159 8.541 1.00 97.56 79 THR A N 1
ATOM 584 C CA . THR A 1 79 ? -19.058 -4.967 8.370 1.00 97.56 79 THR A CA 1
ATOM 585 C C . THR A 1 79 ? -18.605 -3.516 8.499 1.00 97.56 79 THR A C 1
ATOM 587 O O . THR A 1 79 ? -17.407 -3.252 8.462 1.00 97.56 79 THR A O 1
ATOM 590 N N . ARG A 1 80 ? -19.535 -2.561 8.632 1.00 97.38 80 ARG A N 1
ATOM 591 C CA . ARG A 1 80 ? -19.188 -1.134 8.690 1.00 97.38 80 ARG A CA 1
ATOM 592 C C . ARG A 1 80 ? -18.189 -0.840 9.806 1.00 97.38 80 ARG A C 1
ATOM 594 O O . ARG A 1 80 ? -18.361 -1.326 10.923 1.00 97.38 80 ARG A O 1
ATOM 601 N N . VAL A 1 81 ? -17.198 -0.007 9.506 1.00 95.75 81 VAL A N 1
ATOM 602 C CA . VAL A 1 81 ? -16.149 0.409 10.445 1.00 95.75 81 VAL A CA 1
ATOM 603 C C . VAL A 1 81 ? -15.910 1.908 10.331 1.00 95.75 81 VAL A C 1
ATOM 605 O O . VAL A 1 81 ? -15.968 2.463 9.236 1.00 95.75 81 VAL A O 1
ATOM 608 N N . THR A 1 82 ? -15.621 2.562 11.451 1.00 94.12 82 THR A N 1
ATOM 609 C CA . THR A 1 82 ? -15.238 3.976 11.482 1.00 94.12 82 THR A CA 1
ATOM 610 C C . THR A 1 82 ? -13.742 4.086 11.766 1.00 94.12 82 THR A C 1
ATOM 612 O O . THR A 1 82 ? -13.260 3.537 12.758 1.00 94.12 82 THR A O 1
ATOM 615 N N . LEU A 1 83 ? -13.006 4.784 10.899 1.00 90.38 83 LEU A N 1
ATOM 616 C CA . LEU A 1 83 ? -11.591 5.114 11.087 1.00 90.38 83 LEU A CA 1
ATOM 617 C C . LEU A 1 83 ? -11.449 6.638 11.063 1.00 90.38 83 LEU A C 1
ATOM 619 O O . LEU A 1 83 ? -11.682 7.280 10.041 1.00 90.38 83 LEU A O 1
ATOM 623 N N . GLY A 1 84 ? -11.088 7.226 12.206 1.00 82.81 84 GLY A N 1
ATOM 624 C CA . GLY A 1 84 ? -11.093 8.680 12.363 1.00 82.81 84 GLY A CA 1
ATOM 625 C C . GLY A 1 84 ? -12.509 9.245 12.225 1.00 82.81 84 GLY A C 1
ATOM 626 O O . GLY A 1 84 ? -13.398 8.869 12.985 1.00 82.81 84 GLY A O 1
ATOM 627 N N . LEU A 1 85 ? -12.708 10.143 11.257 1.00 83.88 85 LEU A N 1
ATOM 628 C CA . LEU A 1 85 ? -14.001 10.784 10.976 1.00 83.88 85 LEU A CA 1
ATOM 629 C C . LEU A 1 85 ? -14.776 10.112 9.829 1.00 83.88 85 LEU A C 1
ATOM 631 O O . LEU A 1 85 ? -15.891 10.525 9.518 1.00 83.88 85 LEU A O 1
ATOM 635 N N . GLU A 1 86 ? -14.208 9.082 9.200 1.00 91.38 86 GLU A N 1
ATOM 636 C CA . GLU A 1 86 ? -14.810 8.401 8.054 1.00 91.38 86 GLU A CA 1
ATOM 637 C C . GLU A 1 86 ? -15.414 7.052 8.451 1.00 91.38 86 GLU A C 1
ATOM 639 O O . GLU A 1 86 ? -14.839 6.302 9.240 1.00 91.38 86 GLU A O 1
ATOM 644 N N . THR A 1 87 ? -16.568 6.719 7.865 1.00 95.00 87 THR A N 1
ATOM 645 C CA . THR A 1 87 ? -17.206 5.403 8.007 1.00 95.00 87 THR A CA 1
ATOM 646 C C . THR A 1 87 ? -17.163 4.655 6.682 1.00 95.00 87 THR A C 1
ATOM 648 O O . THR A 1 87 ? -17.640 5.146 5.663 1.00 95.00 87 THR A O 1
ATOM 651 N N . PHE A 1 88 ? -16.605 3.450 6.702 1.00 96.31 88 PHE A N 1
ATOM 652 C CA . PHE A 1 88 ? -16.455 2.559 5.557 1.00 96.31 88 PHE A CA 1
ATOM 653 C C . PHE A 1 88 ? -17.542 1.486 5.576 1.00 96.31 88 PHE A C 1
ATOM 655 O O . PHE A 1 88 ? -17.974 1.045 6.646 1.00 96.31 88 PHE A O 1
ATOM 662 N N . ALA A 1 89 ? -17.968 1.038 4.393 1.00 96.31 89 ALA A N 1
ATOM 663 C CA . ALA A 1 89 ? -18.957 -0.034 4.255 1.00 96.31 89 ALA A CA 1
ATOM 664 C C . ALA A 1 89 ? -18.450 -1.371 4.836 1.00 96.31 89 ALA A C 1
ATOM 666 O O . ALA A 1 89 ? -19.219 -2.165 5.387 1.00 96.31 89 ALA A O 1
ATOM 667 N N . HIS A 1 90 ? -17.141 -1.599 4.750 1.00 97.19 90 HIS A N 1
ATOM 668 C CA . HIS A 1 90 ? -16.459 -2.802 5.211 1.00 97.19 90 HIS A CA 1
ATOM 669 C C . HIS A 1 90 ? -14.992 -2.485 5.575 1.00 97.19 90 HIS A C 1
ATOM 671 O O . HIS A 1 90 ? -14.465 -1.462 5.135 1.00 97.19 90 HIS A O 1
ATOM 677 N N . PRO A 1 91 ? -14.293 -3.337 6.351 1.00 96.31 91 PRO A N 1
ATOM 678 C CA . PRO A 1 91 ? -12.943 -3.059 6.846 1.00 96.31 91 PRO A CA 1
ATOM 679 C C . PRO A 1 91 ? -11.859 -3.472 5.837 1.00 96.31 91 PRO A C 1
ATOM 681 O O . PRO A 1 91 ? -10.815 -3.989 6.219 1.00 96.31 91 PRO A O 1
ATOM 684 N N . LEU A 1 92 ? -12.128 -3.294 4.542 1.00 97.12 92 LEU A N 1
ATOM 685 C CA . LEU A 1 92 ? -11.209 -3.650 3.458 1.00 97.12 92 LEU A CA 1
ATOM 686 C C . LEU A 1 92 ? -11.006 -2.426 2.575 1.00 97.12 92 LEU A C 1
ATOM 688 O O . LEU A 1 92 ? -11.973 -1.756 2.215 1.00 97.12 92 LEU A O 1
ATOM 692 N N . LEU A 1 93 ? -9.751 -2.142 2.253 1.00 97.81 93 LEU A N 1
ATOM 693 C CA . LEU A 1 93 ? -9.335 -1.064 1.366 1.00 97.81 93 LEU A CA 1
ATOM 694 C C . LEU A 1 93 ? -8.453 -1.670 0.271 1.00 97.81 93 LEU A C 1
ATOM 696 O O . LEU A 1 93 ? -7.771 -2.668 0.507 1.00 97.81 93 LEU A O 1
ATOM 700 N N . LEU A 1 94 ? -8.436 -1.063 -0.914 1.00 98.25 94 LEU A N 1
ATOM 701 C CA . LEU A 1 94 ? -7.478 -1.435 -1.952 1.00 98.25 94 LEU A CA 1
ATOM 702 C C . LEU A 1 94 ? -6.147 -0.745 -1.666 1.00 98.25 94 LEU A C 1
ATOM 704 O O . LEU A 1 94 ? -6.066 0.484 -1.690 1.00 98.25 94 LEU A O 1
ATOM 708 N N . ALA A 1 95 ? -5.122 -1.547 -1.380 1.00 98.44 95 ALA A N 1
ATOM 709 C CA . ALA A 1 95 ? -3.766 -1.078 -1.129 1.00 98.44 95 ALA A CA 1
ATOM 710 C C . ALA A 1 95 ? -3.162 -0.391 -2.373 1.00 98.44 95 ALA A C 1
ATOM 712 O O . ALA A 1 95 ? -3.545 -0.709 -3.502 1.00 98.44 95 ALA A O 1
ATOM 713 N N . PRO A 1 96 ? -2.192 0.522 -2.189 1.00 98.25 96 PRO A N 1
ATOM 714 C CA . PRO A 1 96 ? -1.537 1.181 -3.307 1.00 98.25 96 PRO A CA 1
ATOM 715 C C . PRO A 1 96 ? -0.602 0.213 -4.027 1.00 98.25 96 PRO A C 1
ATOM 717 O O . PRO A 1 96 ? 0.443 -0.166 -3.500 1.00 98.25 96 PRO A O 1
ATOM 720 N N . VAL A 1 97 ? -0.972 -0.145 -5.254 1.00 97.38 97 VAL A N 1
ATOM 721 C CA . VAL A 1 97 ? -0.160 -0.945 -6.174 1.00 97.38 97 VAL A CA 1
ATOM 722 C C . VAL A 1 97 ? 0.182 -0.083 -7.390 1.00 97.38 97 VAL A C 1
ATOM 724 O O . VAL A 1 97 ? -0.630 0.705 -7.870 1.00 97.38 97 VAL A O 1
ATOM 727 N N . ALA A 1 98 ? 1.432 -0.158 -7.834 1.00 94.69 98 ALA A N 1
ATOM 728 C CA . ALA A 1 98 ? 1.914 0.582 -8.995 1.00 94.69 98 ALA A CA 1
ATOM 729 C C . ALA A 1 98 ? 1.644 -0.194 -10.290 1.00 94.69 98 ALA A C 1
ATOM 731 O O . ALA A 1 98 ? 1.563 -1.422 -10.270 1.00 94.69 98 ALA A O 1
ATOM 732 N N . PHE A 1 99 ? 1.604 0.513 -11.420 1.00 96.12 99 PHE A N 1
ATOM 733 C CA . PHE A 1 99 ? 1.654 -0.091 -12.756 1.00 96.12 99 PHE A CA 1
ATOM 734 C C . PHE A 1 99 ? 0.603 -1.185 -13.014 1.00 96.12 99 PHE A C 1
ATOM 736 O O . PHE A 1 99 ? 0.929 -2.288 -13.454 1.00 96.12 99 PHE A O 1
ATOM 743 N N . HIS A 1 100 ? -0.682 -0.895 -12.779 1.00 96.81 100 HIS A N 1
ATOM 744 C CA . HIS A 1 100 ? -1.759 -1.867 -13.036 1.00 96.81 100 HIS A CA 1
ATOM 745 C C . HIS A 1 100 ? -1.838 -2.285 -14.516 1.00 96.81 100 HIS A C 1
ATOM 747 O O . HIS A 1 100 ? -2.386 -3.340 -14.840 1.00 96.81 100 HIS A O 1
ATOM 753 N N . ASN A 1 101 ? -1.246 -1.495 -15.419 1.00 93.75 101 ASN A N 1
ATOM 754 C CA . ASN A 1 101 ? -1.098 -1.833 -16.832 1.00 93.75 101 ASN A CA 1
ATOM 755 C C . ASN A 1 101 ? -0.199 -3.054 -17.106 1.00 93.75 101 ASN A C 1
ATOM 757 O O . ASN A 1 101 ? -0.235 -3.584 -18.214 1.00 93.75 101 ASN A O 1
ATOM 761 N N . LEU A 1 102 ? 0.551 -3.539 -16.109 1.00 93.69 102 LEU A N 1
ATOM 762 C CA . LEU A 1 102 ? 1.223 -4.839 -16.165 1.00 93.69 102 LEU A CA 1
ATOM 763 C C . LEU A 1 102 ? 0.236 -6.013 -16.177 1.00 93.69 102 LEU A C 1
ATOM 765 O O . LEU A 1 102 ? 0.583 -7.080 -16.685 1.00 93.69 102 LEU A O 1
ATOM 769 N N . ALA A 1 103 ? -0.958 -5.826 -15.607 1.00 93.31 103 ALA A N 1
ATOM 770 C CA . ALA A 1 103 ? -2.001 -6.844 -15.521 1.00 93.31 103 ALA A CA 1
ATOM 771 C C . ALA A 1 103 ? -3.122 -6.627 -16.546 1.00 93.31 103 ALA A C 1
ATOM 773 O O . ALA A 1 103 ? -3.606 -7.593 -17.128 1.00 93.31 103 ALA A O 1
ATOM 774 N N . HIS A 1 104 ? -3.540 -5.379 -16.783 1.00 93.19 104 HIS A N 1
ATOM 775 C CA . HIS A 1 104 ? -4.637 -5.078 -17.705 1.00 93.19 104 HIS A CA 1
ATOM 776 C C . HIS A 1 104 ? -4.511 -3.683 -18.321 1.00 93.19 104 HIS A C 1
ATOM 778 O O . HIS A 1 104 ? -4.185 -2.728 -17.622 1.00 93.19 104 HIS A O 1
ATOM 784 N N . SER A 1 105 ? -4.840 -3.520 -19.605 1.00 92.25 105 SER A N 1
ATOM 785 C CA . SER A 1 105 ? -4.653 -2.255 -20.337 1.00 92.25 105 SER A CA 1
ATOM 786 C C . SER A 1 105 ? -5.430 -1.066 -19.764 1.00 92.25 105 SER A C 1
ATOM 788 O O . SER A 1 105 ? -4.990 0.072 -19.899 1.00 92.25 105 SER A O 1
ATOM 790 N N . GLU A 1 106 ? -6.568 -1.307 -19.108 1.00 94.69 106 GLU A N 1
ATOM 791 C CA . GLU A 1 106 ? -7.334 -0.249 -18.429 1.00 94.69 106 GLU A CA 1
ATOM 792 C C . GLU A 1 106 ? -6.727 0.202 -17.090 1.00 94.69 106 GLU A C 1
ATOM 794 O O . GLU A 1 106 ? -7.146 1.221 -16.534 1.00 94.69 106 GLU A O 1
ATOM 799 N N . GLY A 1 107 ? -5.753 -0.549 -16.569 1.00 95.62 107 GLY A N 1
ATOM 800 C CA . GLY A 1 107 ? -4.966 -0.205 -15.392 1.00 95.62 107 GLY A CA 1
ATOM 801 C C . GLY A 1 107 ? -5.799 0.244 -14.190 1.00 95.62 107 GLY A C 1
ATOM 802 O O . GLY A 1 107 ? -6.807 -0.362 -13.820 1.00 95.62 107 GLY A O 1
ATOM 803 N N . GLU A 1 108 ? -5.369 1.341 -13.572 1.00 98.31 108 GLU A N 1
ATOM 804 C CA . GLU A 1 108 ? -5.969 1.877 -12.353 1.00 98.31 108 GLU A CA 1
ATOM 805 C C . GLU A 1 108 ? -7.391 2.418 -12.576 1.00 98.31 108 GLU A C 1
ATOM 807 O O . GLU A 1 108 ? -8.144 2.533 -11.611 1.00 98.31 108 GLU A O 1
ATOM 812 N N . LEU A 1 109 ? -7.809 2.705 -13.819 1.00 98.44 109 LEU A N 1
ATOM 813 C CA . LEU A 1 109 ? -9.184 3.141 -14.099 1.00 98.44 109 LEU A CA 1
ATOM 814 C C . LEU A 1 109 ? -10.185 2.003 -13.886 1.00 98.44 109 LEU A C 1
ATOM 816 O O . LEU A 1 109 ? -11.244 2.231 -13.301 1.00 98.44 109 LEU A O 1
ATOM 820 N N . ALA A 1 110 ? -9.846 0.779 -14.305 1.00 97.31 110 ALA A N 1
ATOM 821 C CA . ALA A 1 110 ? -10.675 -0.395 -14.032 1.00 97.31 110 ALA A CA 1
ATOM 822 C C . ALA A 1 110 ? -10.757 -0.676 -12.527 1.00 97.31 110 ALA A C 1
ATOM 824 O O . ALA A 1 110 ? -11.849 -0.891 -11.998 1.00 97.31 110 ALA A O 1
ATOM 825 N N . THR A 1 111 ? -9.629 -0.578 -11.817 1.00 98.19 111 THR A N 1
ATOM 826 C CA . THR A 1 111 ? -9.597 -0.721 -10.356 1.00 98.19 111 THR A CA 1
ATOM 827 C C . THR A 1 111 ? -10.445 0.338 -9.655 1.00 98.19 111 THR A C 1
ATOM 829 O O . THR A 1 111 ? -11.191 0.014 -8.737 1.00 98.19 111 THR A O 1
ATOM 832 N N . ALA A 1 112 ? -10.381 1.594 -10.098 1.00 98.56 112 ALA A N 1
ATOM 833 C CA . ALA A 1 112 ? -11.160 2.687 -9.530 1.00 98.56 112 ALA A CA 1
ATOM 834 C C . ALA A 1 112 ? -12.671 2.497 -9.715 1.00 98.56 112 ALA A C 1
ATOM 836 O O . ALA A 1 112 ? -13.427 2.684 -8.761 1.00 98.56 112 ALA A O 1
ATOM 837 N N . ARG A 1 113 ? -13.107 2.050 -10.900 1.00 98.00 113 ARG A N 1
ATOM 838 C CA . ARG A 1 113 ? -14.518 1.714 -11.143 1.00 98.00 113 ARG A CA 1
ATOM 839 C C . ARG A 1 113 ? -14.986 0.552 -10.273 1.00 98.00 113 ARG A C 1
ATOM 841 O O . ARG A 1 113 ? -16.075 0.627 -9.712 1.00 98.00 113 ARG A O 1
ATOM 848 N N . ALA A 1 114 ? -14.164 -0.490 -10.126 1.00 96.94 114 ALA A N 1
ATOM 849 C CA . ALA A 1 11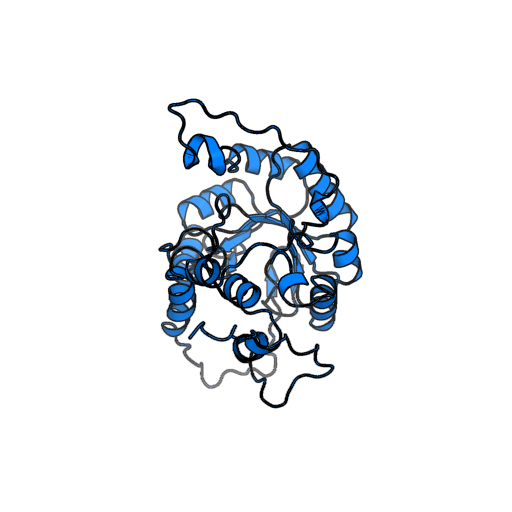4 ? -14.472 -1.609 -9.240 1.00 96.94 114 ALA A CA 1
ATOM 850 C C . ALA A 1 114 ? -14.603 -1.139 -7.784 1.00 96.94 114 ALA A C 1
ATOM 852 O O . ALA A 1 114 ? -15.609 -1.429 -7.148 1.00 96.94 114 ALA A O 1
ATOM 853 N N . ALA A 1 115 ? -13.655 -0.331 -7.297 1.00 98.19 115 ALA A N 1
ATOM 854 C CA . ALA A 1 115 ? -13.685 0.242 -5.952 1.00 98.19 115 ALA A CA 1
ATOM 855 C C . ALA A 1 115 ? -14.957 1.062 -5.696 1.00 98.19 115 ALA A C 1
ATOM 857 O O . ALA A 1 115 ? -15.575 0.954 -4.637 1.00 98.19 115 ALA A O 1
ATOM 858 N N . HIS A 1 116 ? -15.385 1.857 -6.683 1.00 97.94 116 HIS A N 1
ATOM 859 C CA . HIS A 1 116 ? -16.644 2.587 -6.602 1.00 97.94 116 HIS A CA 1
ATOM 860 C C . HIS A 1 116 ? -17.848 1.641 -6.507 1.00 97.94 116 HIS A C 1
ATOM 862 O O . HIS A 1 116 ? -18.675 1.803 -5.608 1.00 97.94 116 HIS A O 1
ATOM 868 N N . ALA A 1 117 ? -17.919 0.642 -7.392 1.00 97.00 117 ALA A N 1
ATOM 869 C CA . ALA A 1 117 ? -19.012 -0.325 -7.441 1.00 97.00 117 ALA A CA 1
ATOM 870 C C . ALA A 1 117 ? -19.121 -1.171 -6.160 1.00 97.00 117 ALA A C 1
ATOM 872 O O . ALA A 1 117 ? -20.225 -1.527 -5.755 1.00 97.00 117 ALA A O 1
ATOM 873 N N . THR A 1 118 ? -17.997 -1.463 -5.501 1.00 96.19 118 THR A N 1
ATOM 874 C CA . THR A 1 118 ? -17.945 -2.251 -4.259 1.00 96.19 118 THR A CA 1
ATOM 875 C C . THR A 1 118 ? -17.945 -1.400 -2.990 1.00 96.19 118 THR A C 1
ATOM 877 O O . THR A 1 118 ? -17.864 -1.954 -1.897 1.00 96.19 118 THR A O 1
ATOM 880 N N . GLN A 1 119 ? -18.027 -0.068 -3.104 1.00 96.88 119 GLN A N 1
ATOM 881 C CA . GLN A 1 119 ? -17.928 0.869 -1.974 1.00 96.88 119 GLN A CA 1
ATOM 882 C C . GLN A 1 119 ? -16.644 0.676 -1.146 1.00 96.88 119 GLN A C 1
ATOM 884 O O . GLN A 1 119 ? -16.625 0.854 0.073 1.00 96.88 119 GLN A O 1
ATOM 889 N N . THR A 1 120 ? -15.563 0.302 -1.824 1.00 97.19 120 THR A N 1
ATOM 890 C CA . THR A 1 120 ? -14.247 0.077 -1.236 1.00 97.19 120 THR A CA 1
ATOM 891 C C . THR A 1 120 ? -13.398 1.331 -1.392 1.00 97.19 120 THR A C 1
ATOM 893 O O . THR A 1 120 ? -13.330 1.910 -2.475 1.00 97.19 120 THR A O 1
ATOM 896 N N . CYS A 1 121 ? -12.703 1.743 -0.330 1.00 97.69 121 CYS A N 1
ATOM 897 C CA . CYS A 1 121 ? -11.754 2.846 -0.449 1.00 97.69 121 CYS A CA 1
ATOM 898 C C . CYS A 1 121 ? -10.559 2.434 -1.315 1.00 97.69 121 CYS A C 1
ATOM 900 O O . CYS A 1 121 ? -9.927 1.405 -1.056 1.00 97.69 121 CYS A O 1
ATOM 902 N N . LEU A 1 122 ? -10.238 3.246 -2.322 1.00 98.56 122 LEU A N 1
ATOM 903 C CA . LEU A 1 122 ? -9.046 3.073 -3.149 1.00 98.56 122 LEU A CA 1
ATOM 904 C C . LEU A 1 122 ? -7.889 3.906 -2.599 1.00 98.56 122 LEU A C 1
ATOM 906 O O . LEU A 1 122 ? -7.994 5.130 -2.546 1.00 98.56 122 LEU A O 1
ATOM 910 N N . VAL A 1 123 ? -6.756 3.272 -2.295 1.00 98.69 123 VAL A N 1
ATOM 911 C CA . VAL A 1 123 ? -5.491 3.978 -2.075 1.00 98.69 123 VAL A CA 1
ATOM 912 C C . VAL A 1 123 ? -4.719 4.026 -3.399 1.00 98.69 123 VAL A C 1
ATOM 914 O O . VAL A 1 123 ? -4.111 3.044 -3.809 1.00 98.69 123 VAL A O 1
ATOM 917 N N . GLY A 1 124 ? -4.763 5.155 -4.109 1.00 98.50 124 GLY A N 1
ATOM 918 C CA . GLY A 1 124 ? -4.102 5.313 -5.412 1.00 98.50 124 GLY A CA 1
ATOM 919 C C . GLY A 1 124 ? -2.588 5.492 -5.280 1.00 98.50 124 GLY A C 1
ATOM 920 O O . GLY A 1 124 ? -2.143 6.259 -4.434 1.00 98.50 124 GLY A O 1
ATOM 921 N N . SER A 1 125 ? -1.787 4.821 -6.112 1.00 98.56 125 SER A N 1
ATOM 922 C CA . SER A 1 125 ? -0.320 4.901 -6.039 1.00 98.56 125 SER A CA 1
ATOM 923 C C . SER A 1 125 ? 0.242 6.167 -6.695 1.00 98.56 125 SER A C 1
ATOM 925 O O . SER A 1 125 ? -0.216 6.585 -7.765 1.00 98.56 125 SER A O 1
ATOM 927 N N . THR A 1 126 ? 1.327 6.709 -6.134 1.00 98.25 126 THR A N 1
ATOM 928 C CA . THR A 1 126 ? 2.174 7.700 -6.822 1.00 98.25 126 THR A CA 1
ATOM 929 C C . THR A 1 126 ? 2.625 7.188 -8.199 1.00 98.25 126 THR A C 1
ATOM 931 O O . THR A 1 126 ? 2.614 7.942 -9.171 1.00 98.25 126 THR A O 1
ATOM 934 N N . LEU A 1 127 ? 2.934 5.893 -8.314 1.00 97.00 127 LEU A N 1
ATOM 935 C CA . LEU A 1 127 ? 3.436 5.234 -9.525 1.00 97.00 127 LEU A CA 1
ATOM 936 C C . LEU A 1 127 ? 2.321 4.611 -10.390 1.00 97.00 127 LEU A C 1
ATOM 938 O O . LEU A 1 127 ? 2.560 3.670 -11.145 1.00 97.00 127 LEU A O 1
ATOM 942 N N . SER A 1 128 ? 1.095 5.127 -10.290 1.00 97.75 128 SER A N 1
ATOM 943 C CA . SER A 1 128 ? -0.021 4.701 -11.145 1.00 97.75 128 SER A CA 1
ATOM 944 C C . SER A 1 128 ? 0.268 4.959 -12.632 1.00 97.75 128 SER A C 1
ATOM 946 O O . SER A 1 128 ? 0.869 5.972 -12.998 1.00 97.75 128 SER A O 1
ATOM 948 N N . SER A 1 129 ? -0.219 4.076 -13.502 1.00 96.94 129 SER A N 1
ATOM 949 C CA . SER A 1 129 ? -0.159 4.201 -14.973 1.00 96.94 129 SER A CA 1
ATOM 950 C C . SER A 1 129 ? -1.112 5.271 -15.513 1.00 96.94 129 SER A C 1
ATOM 952 O O . SER A 1 129 ? -0.945 5.759 -16.632 1.00 96.94 129 SER A O 1
ATOM 954 N N . CYS A 1 130 ? -2.119 5.632 -14.719 1.00 97.12 130 CYS A N 1
ATOM 955 C CA . CYS A 1 130 ? -3.070 6.709 -14.966 1.00 97.12 130 CYS A CA 1
ATOM 956 C C . CYS A 1 130 ? -2.852 7.866 -13.986 1.00 97.12 130 CYS A C 1
ATOM 958 O O . CYS A 1 130 ? -2.350 7.672 -12.878 1.00 97.12 130 CYS A O 1
ATOM 960 N N . THR A 1 131 ? -3.214 9.087 -14.389 1.00 98.06 131 THR A N 1
ATOM 961 C CA . THR A 1 131 ? -3.059 10.248 -13.505 1.00 98.06 131 THR A CA 1
ATOM 962 C C . THR A 1 131 ? -4.038 10.162 -12.334 1.00 98.06 131 THR A C 1
ATOM 964 O O . THR A 1 131 ? -5.144 9.633 -12.478 1.00 98.06 131 THR A O 1
ATOM 967 N N . LEU A 1 132 ? -3.654 10.705 -11.179 1.00 98.25 132 LEU A N 1
ATOM 968 C CA . LEU A 1 132 ? -4.481 10.718 -9.972 1.00 98.25 132 LEU A CA 1
ATOM 969 C C . LEU A 1 132 ? -5.842 11.391 -10.215 1.00 98.25 132 LEU A C 1
ATOM 971 O O . LEU A 1 132 ? -6.846 10.968 -9.660 1.00 98.25 132 LEU A O 1
ATOM 975 N N . GLU A 1 133 ? -5.924 12.373 -11.115 1.00 98.31 133 GLU A N 1
ATOM 976 C CA . GLU A 1 133 ? -7.179 13.034 -11.486 1.00 98.31 133 GLU A CA 1
ATOM 977 C C . GLU A 1 133 ? -8.087 12.108 -12.308 1.00 98.31 133 GLU A C 1
ATOM 979 O O . GLU A 1 133 ? -9.306 12.088 -12.131 1.00 98.31 133 GLU A O 1
ATOM 984 N N . ALA A 1 134 ? -7.513 11.321 -13.223 1.00 98.31 134 ALA A N 1
ATOM 985 C CA . ALA A 1 134 ? -8.270 10.343 -13.996 1.00 98.31 134 ALA A CA 1
ATOM 986 C C . ALA A 1 134 ? -8.788 9.209 -13.101 1.00 98.31 134 ALA A C 1
ATOM 988 O O . ALA A 1 134 ? -9.956 8.839 -13.206 1.00 98.31 134 ALA A O 1
ATOM 989 N N . VAL A 1 135 ? -7.949 8.726 -12.181 1.00 98.56 135 VAL A N 1
ATOM 990 C CA . VAL A 1 135 ? -8.327 7.732 -11.168 1.00 98.56 135 VAL A CA 1
ATOM 991 C C . VAL A 1 135 ? -9.427 8.283 -10.256 1.00 98.56 135 VAL A C 1
ATOM 993 O O . VAL A 1 135 ? -10.449 7.627 -10.079 1.00 98.56 135 VAL A O 1
ATOM 996 N N . ALA A 1 136 ? -9.279 9.507 -9.742 1.00 98.12 136 ALA A N 1
ATOM 997 C CA . ALA A 1 136 ? -10.258 10.144 -8.862 1.00 98.12 136 ALA A CA 1
ATOM 998 C C . ALA A 1 136 ? -11.642 10.316 -9.502 1.00 98.12 136 ALA A C 1
ATOM 1000 O O . ALA A 1 136 ? -12.642 10.169 -8.808 1.00 98.12 136 ALA A O 1
ATOM 1001 N N . ARG A 1 137 ? -11.714 10.586 -10.815 1.00 97.75 137 ARG A N 1
ATOM 1002 C CA . ARG A 1 137 ? -12.994 10.676 -11.544 1.00 97.75 137 ARG A CA 1
ATOM 1003 C C . ARG A 1 137 ? -13.743 9.347 -11.619 1.00 97.75 137 ARG A C 1
ATOM 1005 O O . ARG A 1 137 ? -14.964 9.360 -11.715 1.00 97.75 137 ARG A O 1
ATOM 1012 N N . MET A 1 138 ? -13.020 8.228 -11.645 1.00 97.88 138 MET A N 1
ATOM 1013 C CA . MET A 1 138 ? -13.602 6.882 -11.725 1.00 97.88 138 MET A CA 1
ATOM 1014 C C . MET A 1 138 ? -13.849 6.265 -10.346 1.00 97.88 138 MET A C 1
ATOM 1016 O O . MET A 1 138 ? -14.709 5.399 -10.207 1.00 97.88 138 MET A O 1
ATOM 1020 N N . ALA A 1 139 ? -13.074 6.683 -9.345 1.00 95.31 139 ALA A N 1
ATOM 1021 C CA . ALA A 1 139 ? -13.190 6.210 -7.977 1.00 95.31 139 ALA A CA 1
ATOM 1022 C C . ALA A 1 139 ? -14.410 6.818 -7.271 1.00 95.31 139 ALA A C 1
ATOM 1024 O O . ALA A 1 139 ? -14.877 7.909 -7.598 1.00 95.31 139 ALA A O 1
ATOM 1025 N N . GLY A 1 140 ? -14.898 6.121 -6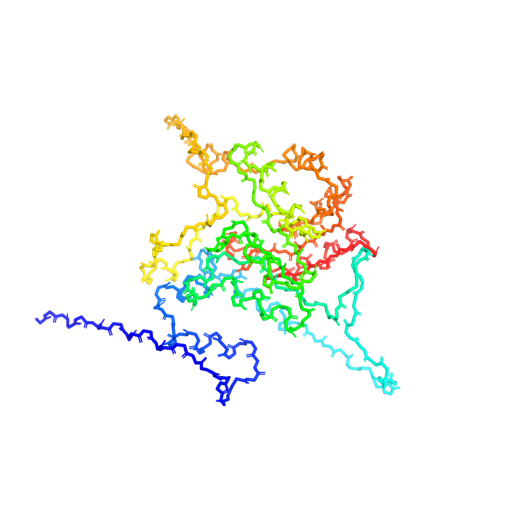.243 1.00 88.69 140 GLY A N 1
ATOM 1026 C CA . GLY A 1 140 ? -15.927 6.652 -5.355 1.00 88.69 140 GLY A CA 1
ATOM 1027 C C . GLY A 1 140 ? -15.426 7.808 -4.480 1.00 88.69 140 GLY A C 1
ATOM 1028 O O . GLY A 1 140 ? -14.279 8.254 -4.565 1.00 88.69 140 GLY A O 1
ATOM 1029 N N . ALA A 1 141 ? -16.297 8.283 -3.586 1.00 90.88 141 ALA A N 1
ATOM 1030 C CA . ALA A 1 141 ? -15.957 9.336 -2.624 1.00 90.88 141 ALA A CA 1
ATOM 1031 C C . ALA A 1 141 ? -14.799 8.942 -1.686 1.00 90.88 141 ALA A C 1
ATOM 1033 O O . ALA A 1 141 ? -14.012 9.796 -1.293 1.00 90.88 141 ALA A O 1
ATOM 1034 N N . GLN A 1 142 ? -14.670 7.651 -1.364 1.00 94.12 142 GLN A N 1
ATOM 1035 C CA . GLN A 1 142 ? -13.603 7.132 -0.511 1.00 94.12 142 GLN A CA 1
ATOM 1036 C C . GLN A 1 142 ? -12.375 6.795 -1.353 1.00 94.12 142 GLN A C 1
ATOM 1038 O O . GLN A 1 142 ? -12.293 5.742 -1.987 1.00 94.12 142 GLN A O 1
ATOM 1043 N N . ARG A 1 143 ? -11.423 7.726 -1.381 1.00 97.19 143 ARG A N 1
ATOM 1044 C CA . ARG A 1 143 ? -10.144 7.563 -2.070 1.00 97.19 143 ARG A CA 1
ATOM 1045 C C . ARG A 1 143 ? -9.034 8.267 -1.307 1.00 97.19 143 ARG A C 1
ATOM 1047 O O . ARG A 1 143 ? -9.157 9.438 -0.950 1.00 97.19 143 ARG A O 1
ATOM 1054 N N . TRP A 1 144 ? -7.939 7.560 -1.084 1.00 98.38 144 TRP A N 1
ATOM 1055 C CA . TRP A 1 144 ? -6.720 8.072 -0.462 1.00 98.38 144 TRP A CA 1
ATOM 1056 C C . TRP A 1 144 ? -5.577 8.039 -1.474 1.00 98.38 144 TRP A C 1
ATOM 1058 O O . TRP A 1 144 ? -5.628 7.295 -2.454 1.00 98.38 144 TRP A O 1
ATOM 1068 N N . PHE A 1 145 ? -4.563 8.876 -1.282 1.00 98.81 145 PHE A N 1
ATOM 1069 C CA . PHE A 1 145 ? -3.430 8.954 -2.197 1.00 98.81 145 PHE A CA 1
ATOM 1070 C C . PHE A 1 145 ? -2.159 8.500 -1.496 1.00 98.81 145 PHE A C 1
ATOM 1072 O O . PHE A 1 145 ? -1.749 9.087 -0.497 1.00 98.81 145 PHE A O 1
ATOM 1079 N N . GLN A 1 146 ? -1.529 7.454 -2.016 1.00 98.81 146 GLN A N 1
ATOM 1080 C CA . GLN A 1 146 ? -0.218 7.033 -1.562 1.00 98.81 146 GLN A CA 1
ATOM 1081 C C . GLN A 1 146 ? 0.860 7.925 -2.168 1.00 98.81 146 GLN A C 1
ATOM 1083 O O . GLN A 1 146 ? 0.926 8.092 -3.386 1.00 98.81 146 GLN A O 1
ATOM 1088 N N . LEU A 1 147 ? 1.726 8.445 -1.303 1.00 98.50 147 LEU A N 1
ATOM 1089 C CA . LEU A 1 147 ? 2.810 9.359 -1.620 1.00 98.50 147 LEU A CA 1
ATOM 1090 C C . LEU A 1 147 ? 4.173 8.701 -1.379 1.00 98.50 147 LEU A C 1
ATOM 1092 O O . LEU A 1 147 ? 4.430 8.147 -0.306 1.00 98.50 147 LEU A O 1
ATOM 1096 N N . TYR A 1 148 ? 5.053 8.813 -2.372 1.00 97.19 148 TYR A N 1
ATOM 1097 C CA . TYR A 1 148 ? 6.500 8.715 -2.183 1.00 97.19 148 TYR A CA 1
ATOM 1098 C C . TYR A 1 148 ? 7.111 10.113 -2.123 1.00 97.19 148 TYR A C 1
ATOM 1100 O O . TYR A 1 148 ? 6.692 10.999 -2.874 1.00 97.19 148 TYR A O 1
ATOM 1108 N N . PHE A 1 149 ? 8.127 10.302 -1.280 1.00 95.88 149 PHE A N 1
ATOM 1109 C CA . PHE A 1 149 ? 8.955 11.501 -1.356 1.00 95.88 149 PHE A CA 1
ATOM 1110 C C . PHE A 1 149 ? 9.656 11.551 -2.710 1.00 95.88 149 PHE A C 1
ATOM 1112 O O . PHE A 1 149 ? 10.187 10.553 -3.192 1.00 95.88 149 PHE A O 1
ATOM 1119 N N . GLN A 1 150 ? 9.590 12.716 -3.338 1.00 93.75 150 GLN A N 1
ATOM 1120 C CA . GLN A 1 150 ? 10.272 12.993 -4.592 1.00 93.75 150 GLN A CA 1
ATOM 1121 C C . GLN A 1 150 ? 11.620 13.649 -4.282 1.00 93.75 150 GLN A C 1
ATOM 1123 O O . GLN A 1 150 ? 11.703 14.373 -3.285 1.00 93.75 150 GLN A O 1
ATOM 1128 N N . PRO A 1 151 ? 12.643 13.491 -5.144 1.00 89.56 151 PRO A N 1
ATOM 1129 C CA . PRO A 1 151 ? 13.964 14.084 -4.914 1.00 89.56 151 PRO A CA 1
ATOM 1130 C C . PRO A 1 151 ? 13.918 15.594 -4.637 1.00 89.56 151 PRO A C 1
ATOM 1132 O O . PRO A 1 151 ? 14.705 16.130 -3.862 1.00 89.56 151 PRO A O 1
ATOM 1135 N N . ARG A 1 152 ? 12.954 16.301 -5.241 1.00 91.12 152 ARG A N 1
ATOM 1136 C CA . ARG A 1 152 ? 12.671 17.710 -4.953 1.00 91.12 152 ARG A CA 1
ATOM 1137 C C . ARG A 1 152 ? 11.423 17.829 -4.079 1.00 91.12 152 ARG A C 1
ATOM 1139 O O . ARG A 1 152 ? 10.347 17.335 -4.425 1.00 91.12 152 ARG A O 1
ATOM 1146 N N . ARG A 1 153 ? 11.523 18.594 -2.987 1.00 93.19 153 ARG A N 1
ATOM 1147 C CA . ARG A 1 153 ? 10.376 18.910 -2.112 1.00 93.19 153 ARG A CA 1
ATOM 1148 C C . ARG A 1 153 ? 9.230 19.593 -2.858 1.00 93.19 153 ARG A C 1
ATOM 1150 O O . ARG A 1 153 ? 8.074 19.291 -2.580 1.00 93.19 153 ARG A O 1
ATOM 1157 N N . ASP A 1 154 ? 9.537 20.449 -3.831 1.00 94.12 154 ASP A N 1
ATOM 1158 C CA . ASP A 1 154 ? 8.515 21.102 -4.657 1.00 94.12 154 ASP A CA 1
ATOM 1159 C C . ASP A 1 154 ? 7.692 20.092 -5.468 1.00 94.12 154 ASP A C 1
ATOM 1161 O O . ASP A 1 154 ? 6.478 20.242 -5.563 1.00 94.12 154 ASP A O 1
ATOM 1165 N N . ASP A 1 155 ? 8.315 19.025 -5.976 1.00 95.06 155 ASP A N 1
ATOM 1166 C CA . ASP A 1 155 ? 7.611 17.978 -6.726 1.00 95.06 155 ASP A CA 1
ATOM 1167 C C . ASP A 1 155 ? 6.728 17.133 -5.794 1.00 95.06 155 ASP A C 1
ATOM 1169 O O . ASP A 1 155 ? 5.622 16.733 -6.163 1.00 95.06 155 ASP A O 1
ATOM 1173 N N . THR A 1 156 ? 7.179 16.914 -4.554 1.00 96.44 156 THR A N 1
ATOM 1174 C CA . THR A 1 156 ? 6.362 16.284 -3.503 1.00 96.44 156 THR A CA 1
ATOM 1175 C C . THR A 1 156 ? 5.156 17.160 -3.149 1.00 96.44 156 THR A C 1
ATOM 1177 O O . THR A 1 156 ? 4.032 16.662 -3.084 1.00 96.44 156 THR A O 1
ATOM 1180 N N . ARG A 1 157 ? 5.360 18.474 -2.976 1.00 97.00 157 ARG A N 1
ATOM 1181 C CA . ARG A 1 157 ? 4.283 19.437 -2.702 1.00 97.00 157 ARG A CA 1
ATOM 1182 C C . ARG A 1 157 ? 3.287 19.511 -3.863 1.00 97.00 157 ARG A C 1
ATOM 1184 O O . ARG A 1 157 ? 2.087 19.462 -3.625 1.00 97.00 157 ARG A O 1
ATOM 1191 N N . ALA A 1 158 ? 3.761 19.521 -5.107 1.00 96.62 158 ALA A N 1
ATOM 1192 C CA . ALA A 1 158 ? 2.897 19.523 -6.285 1.00 96.62 158 ALA A CA 1
ATOM 1193 C C . ALA A 1 158 ? 2.001 18.270 -6.361 1.00 96.62 158 ALA A C 1
ATOM 1195 O O . ALA A 1 158 ? 0.832 18.363 -6.736 1.00 96.62 158 ALA A O 1
ATOM 1196 N N . LEU A 1 159 ? 2.511 17.092 -5.977 1.00 97.81 159 LEU A N 1
ATOM 1197 C CA . LEU A 1 159 ? 1.690 15.877 -5.882 1.00 97.81 159 LEU A CA 1
ATOM 1198 C C . LEU A 1 159 ? 0.614 15.987 -4.793 1.00 97.81 159 LEU A C 1
ATOM 1200 O O . LEU A 1 159 ? -0.526 15.591 -5.036 1.00 97.81 159 LEU A O 1
ATOM 1204 N N . LEU A 1 160 ? 0.949 16.543 -3.623 1.00 98.06 160 LEU A N 1
ATOM 1205 C CA . LEU A 1 160 ? -0.018 16.786 -2.544 1.00 98.06 160 LEU A CA 1
ATOM 1206 C C . LEU A 1 160 ? -1.132 17.740 -2.979 1.00 98.06 160 LEU A C 1
ATOM 1208 O O . LEU A 1 160 ? -2.306 17.442 -2.771 1.00 98.06 160 LEU A O 1
ATOM 1212 N N . GLU A 1 161 ? -0.773 18.863 -3.600 1.00 97.75 161 GLU A N 1
ATOM 1213 C CA . GLU A 1 161 ? -1.724 19.867 -4.086 1.00 97.75 161 GLU A CA 1
ATOM 1214 C C . GLU A 1 161 ? -2.678 19.265 -5.122 1.00 97.75 161 GLU A C 1
ATOM 1216 O O . GLU A 1 161 ? -3.891 19.460 -5.042 1.00 97.75 161 GLU A O 1
ATOM 1221 N N . ARG A 1 162 ? -2.151 18.459 -6.052 1.00 98.00 162 ARG A N 1
ATOM 1222 C CA . ARG A 1 162 ? -2.967 17.731 -7.032 1.00 98.00 162 ARG A CA 1
ATOM 1223 C C . ARG A 1 162 ? -3.894 16.714 -6.370 1.00 98.00 162 ARG A C 1
ATOM 1225 O O . ARG A 1 162 ? -5.065 16.643 -6.737 1.00 98.00 162 ARG A O 1
ATOM 1232 N N . ALA A 1 163 ? -3.410 15.952 -5.388 1.00 98.31 163 ALA A N 1
ATOM 1233 C CA . ALA A 1 163 ? -4.236 15.005 -4.640 1.00 98.31 163 ALA A CA 1
ATOM 1234 C C . ALA A 1 163 ? -5.381 15.713 -3.896 1.00 98.31 163 ALA A C 1
ATOM 1236 O O . ALA A 1 163 ? -6.536 15.296 -4.000 1.00 98.31 163 ALA A O 1
ATOM 1237 N N . LEU A 1 164 ? -5.092 16.827 -3.221 1.00 97.81 164 LEU A N 1
ATOM 1238 C CA . LEU A 1 164 ? -6.109 17.643 -2.561 1.00 97.81 164 LEU A CA 1
ATOM 1239 C C . LEU A 1 164 ? -7.134 18.187 -3.569 1.00 97.81 164 LEU A C 1
ATOM 1241 O O . LEU A 1 164 ? -8.337 18.036 -3.364 1.00 97.81 164 LEU A O 1
ATOM 1245 N N . ALA A 1 165 ? -6.675 18.753 -4.689 1.00 97.94 165 ALA A N 1
ATOM 1246 C CA . ALA A 1 165 ? -7.541 19.302 -5.734 1.00 97.94 165 ALA A CA 1
ATOM 1247 C C . ALA A 1 165 ? -8.422 18.234 -6.410 1.00 97.94 165 ALA A C 1
ATOM 1249 O O . ALA A 1 165 ? -9.565 18.508 -6.773 1.00 97.94 165 ALA A O 1
ATOM 1250 N N . ALA A 1 166 ? -7.926 17.001 -6.541 1.00 97.94 166 ALA A N 1
ATOM 1251 C CA . ALA A 1 166 ? -8.691 15.858 -7.038 1.00 97.94 166 ALA A CA 1
ATOM 1252 C C . ALA A 1 166 ? -9.630 15.240 -5.977 1.00 97.94 166 ALA A C 1
ATOM 1254 O O . ALA A 1 166 ? -10.335 14.260 -6.250 1.00 97.94 166 ALA A O 1
ATOM 1255 N N . GLY A 1 167 ? -9.671 15.800 -4.765 1.00 97.25 167 GLY A N 1
ATOM 1256 C CA . GLY A 1 167 ? -10.566 15.394 -3.684 1.00 97.25 167 GLY A CA 1
ATOM 1257 C C . GLY A 1 167 ? -10.180 14.074 -3.020 1.00 97.25 167 GLY A C 1
ATOM 1258 O O . GLY A 1 167 ? -11.063 13.314 -2.630 1.00 97.25 167 GLY A O 1
ATOM 1259 N N . TYR A 1 168 ? -8.886 13.761 -2.937 1.00 98.31 168 TYR A N 1
ATOM 1260 C CA . TYR A 1 168 ? -8.414 12.667 -2.089 1.00 98.31 168 TYR A CA 1
ATOM 1261 C C . TYR A 1 168 ? -8.559 13.031 -0.605 1.00 98.31 168 TYR A C 1
ATOM 1263 O O . TYR A 1 168 ? -8.251 14.150 -0.203 1.00 98.31 168 TYR A O 1
ATOM 1271 N N . GLY A 1 169 ? -9.036 12.079 0.203 1.00 96.81 169 GLY A N 1
ATOM 1272 C CA . GLY A 1 169 ? -9.395 12.306 1.609 1.00 96.81 169 GLY A CA 1
ATOM 1273 C C . GLY A 1 169 ? -8.259 12.109 2.614 1.00 96.81 169 GLY A C 1
ATOM 1274 O O . GLY A 1 169 ? -8.350 12.600 3.732 1.00 96.81 169 GLY A O 1
ATOM 1275 N N . ALA A 1 170 ? -7.181 11.419 2.233 1.00 98.00 170 ALA A N 1
ATOM 1276 C CA . ALA A 1 170 ? -6.014 11.193 3.085 1.00 98.00 170 ALA A CA 1
ATOM 1277 C C . ALA A 1 170 ? -4.750 10.947 2.251 1.00 98.00 170 ALA A C 1
ATOM 1279 O O . ALA A 1 170 ? -4.830 10.551 1.081 1.00 98.00 170 ALA A O 1
ATOM 1280 N N . ILE A 1 171 ? -3.588 11.138 2.879 1.00 98.69 171 ILE A N 1
ATOM 1281 C CA . ILE A 1 171 ? -2.271 10.848 2.305 1.00 98.69 171 ILE A CA 1
ATOM 1282 C C . ILE A 1 171 ? -1.679 9.624 2.997 1.00 98.69 171 ILE A C 1
ATOM 1284 O O . ILE A 1 171 ? -1.581 9.595 4.217 1.00 98.69 171 ILE A O 1
ATOM 1288 N N . VAL A 1 172 ? -1.252 8.625 2.227 1.00 98.81 172 VAL A N 1
ATOM 1289 C CA . VAL A 1 172 ? -0.562 7.429 2.728 1.00 98.81 172 VAL A CA 1
ATOM 1290 C C . VAL A 1 172 ? 0.915 7.522 2.361 1.00 98.81 172 VAL A C 1
ATOM 1292 O O . VAL A 1 172 ? 1.294 7.314 1.215 1.00 98.81 172 VAL A O 1
ATOM 1295 N N . VAL A 1 173 ? 1.772 7.845 3.318 1.00 98.69 173 VAL A N 1
ATOM 1296 C CA . VAL A 1 173 ? 3.213 7.996 3.097 1.00 98.69 173 VAL A CA 1
ATOM 1297 C C . VAL A 1 173 ? 3.886 6.644 3.253 1.00 98.69 173 VAL A C 1
ATOM 1299 O O . VAL A 1 173 ? 3.824 6.037 4.322 1.00 98.69 173 VAL A O 1
ATOM 1302 N N . THR A 1 174 ? 4.536 6.174 2.196 1.00 98.38 174 THR A N 1
ATOM 1303 C CA . THR A 1 174 ? 5.276 4.907 2.222 1.00 98.38 174 THR A CA 1
ATOM 1304 C C . THR A 1 174 ? 6.727 5.160 2.606 1.00 98.38 174 THR A C 1
ATOM 1306 O O . THR A 1 174 ? 7.427 5.873 1.888 1.00 98.38 174 THR A O 1
ATOM 1309 N N . LEU A 1 175 ? 7.189 4.547 3.699 1.00 97.06 175 LEU A N 1
ATOM 1310 C CA . LEU A 1 175 ? 8.558 4.720 4.211 1.00 97.06 175 LEU A CA 1
ATOM 1311 C C . LEU A 1 175 ? 9.429 3.458 4.104 1.00 97.06 175 LEU A C 1
ATOM 1313 O O . LEU A 1 175 ? 10.625 3.520 4.364 1.00 97.06 175 LEU A O 1
ATOM 1317 N N . ASP A 1 176 ? 8.866 2.323 3.688 1.00 94.62 176 ASP A N 1
ATOM 1318 C CA . ASP A 1 176 ? 9.555 1.026 3.649 1.00 94.62 176 ASP A CA 1
ATOM 1319 C C . ASP A 1 176 ? 10.137 0.657 2.277 1.00 94.62 176 ASP A C 1
ATOM 1321 O O . ASP A 1 176 ? 10.522 -0.487 2.081 1.00 94.62 176 ASP A O 1
ATOM 1325 N N . ALA A 1 177 ? 10.207 1.571 1.308 1.00 90.00 177 ALA A N 1
ATOM 1326 C CA . ALA A 1 177 ? 10.472 1.220 -0.094 1.00 90.00 177 ALA A CA 1
ATOM 1327 C C . ALA A 1 177 ? 11.567 2.065 -0.772 1.00 90.00 177 ALA A C 1
ATOM 1329 O O . ALA A 1 177 ? 11.517 2.285 -1.978 1.00 90.00 177 ALA A O 1
ATOM 1330 N N . ALA A 1 178 ? 12.576 2.511 -0.017 1.00 86.81 178 ALA A N 1
ATOM 1331 C CA . ALA A 1 178 ? 13.747 3.196 -0.584 1.00 86.81 178 ALA A CA 1
ATOM 1332 C C . ALA A 1 178 ? 14.568 2.292 -1.528 1.00 86.81 178 ALA A C 1
ATOM 1334 O O . ALA A 1 178 ? 15.169 2.763 -2.488 1.00 86.81 178 ALA A O 1
ATOM 1335 N N . ILE A 1 179 ? 14.554 0.976 -1.290 1.00 86.44 179 ILE A N 1
ATOM 1336 C CA . ILE A 1 179 ? 15.148 -0.025 -2.179 1.00 86.44 179 ILE A CA 1
ATOM 1337 C C . ILE A 1 179 ? 14.049 -0.994 -2.605 1.00 86.44 179 ILE A C 1
ATOM 1339 O O . ILE A 1 179 ? 13.470 -1.691 -1.775 1.00 86.44 179 ILE A O 1
ATOM 1343 N N . GLN A 1 180 ? 13.788 -1.065 -3.909 1.00 85.00 180 GLN A N 1
ATOM 1344 C CA . GLN A 1 180 ? 12.826 -1.997 -4.493 1.00 85.00 180 GLN A CA 1
ATOM 1345 C C . GLN A 1 180 ? 13.520 -2.841 -5.557 1.00 85.00 180 GLN A C 1
ATOM 1347 O O . GLN A 1 180 ? 13.679 -2.431 -6.707 1.00 85.00 180 GLN A O 1
ATOM 1352 N N . ALA A 1 181 ? 13.950 -4.036 -5.163 1.00 86.69 181 ALA A N 1
ATOM 1353 C CA . ALA A 1 181 ? 14.522 -5.015 -6.074 1.00 86.69 181 ALA A CA 1
ATOM 1354 C C . ALA A 1 181 ? 13.496 -6.113 -6.367 1.00 86.69 181 ALA A C 1
ATOM 1356 O O . ALA A 1 181 ? 12.873 -6.650 -5.453 1.00 86.69 181 ALA A O 1
ATOM 1357 N N . ALA A 1 182 ? 13.351 -6.472 -7.643 1.00 92.50 182 ALA A N 1
ATOM 1358 C CA . ALA A 1 182 ? 12.551 -7.628 -8.028 1.00 92.50 182 ALA A CA 1
ATOM 1359 C C . ALA A 1 182 ? 13.148 -8.912 -7.426 1.00 92.50 182 ALA A C 1
ATOM 1361 O O . ALA A 1 182 ? 14.372 -9.055 -7.339 1.00 92.50 182 ALA A O 1
ATOM 1362 N N . SER A 1 183 ? 12.297 -9.857 -7.033 1.00 96.31 183 SER A N 1
ATOM 1363 C CA . SER A 1 183 ? 12.746 -11.151 -6.525 1.00 96.31 183 SER A CA 1
ATOM 1364 C C . SER A 1 183 ? 13.529 -11.956 -7.558 1.00 96.31 183 SER A C 1
ATOM 1366 O O . SER A 1 183 ? 13.450 -11.758 -8.774 1.00 96.31 183 SER A O 1
ATOM 1368 N N . ALA A 1 184 ? 14.277 -12.939 -7.067 1.00 96.25 184 ALA A N 1
ATOM 1369 C CA . ALA A 1 184 ? 15.065 -13.831 -7.894 1.00 96.25 184 ALA A CA 1
ATOM 1370 C C . ALA A 1 184 ? 14.199 -14.605 -8.905 1.00 96.25 184 ALA A C 1
ATOM 1372 O O . ALA A 1 184 ? 14.697 -14.922 -9.983 1.00 96.25 184 ALA A O 1
ATOM 1373 N N . ARG A 1 185 ? 12.916 -14.887 -8.607 1.00 95.81 185 ARG A N 1
ATOM 1374 C CA . ARG A 1 185 ? 11.984 -15.489 -9.583 1.00 95.81 185 ARG A CA 1
ATOM 1375 C C . ARG A 1 185 ? 11.704 -14.554 -10.762 1.00 95.81 185 ARG A C 1
ATOM 1377 O O . ARG A 1 185 ? 11.876 -14.971 -11.904 1.00 95.81 185 ARG A O 1
ATOM 1384 N N . ALA A 1 186 ? 11.418 -13.280 -10.499 1.00 96.56 186 ALA A N 1
ATOM 1385 C CA . ALA A 1 186 ? 11.193 -12.276 -11.535 1.00 96.56 186 ALA A CA 1
ATOM 1386 C C . ALA A 1 186 ? 12.473 -11.984 -12.338 1.00 96.56 186 ALA A C 1
ATOM 1388 O O . ALA A 1 186 ? 12.444 -11.857 -13.559 1.00 96.56 186 ALA A O 1
ATOM 1389 N N . LEU A 1 187 ? 13.636 -11.941 -11.684 1.00 95.81 187 LEU A N 1
ATOM 1390 C CA . LEU A 1 187 ? 14.909 -11.765 -12.388 1.00 95.81 187 LEU A CA 1
ATOM 1391 C C . LEU A 1 187 ? 15.226 -12.957 -13.303 1.00 95.81 187 LEU A C 1
ATOM 1393 O O . LEU A 1 187 ? 15.661 -12.750 -14.437 1.00 95.81 187 LEU A O 1
ATOM 1397 N N . ARG A 1 188 ? 14.974 -14.193 -12.847 1.00 96.88 188 ARG A N 1
ATOM 1398 C CA . ARG A 1 188 ? 15.161 -15.413 -13.652 1.00 96.88 188 ARG A CA 1
ATOM 1399 C C . ARG A 1 188 ? 14.171 -15.529 -14.807 1.00 96.88 188 ARG A C 1
ATOM 1401 O O . ARG A 1 188 ? 14.547 -16.068 -15.841 1.00 96.88 188 ARG A O 1
ATOM 1408 N N . SER A 1 189 ? 12.950 -15.010 -14.668 1.00 96.19 189 SER A N 1
ATOM 1409 C CA . SER A 1 189 ? 11.989 -14.950 -15.779 1.00 96.19 189 SER A CA 1
ATOM 1410 C C . SER A 1 189 ? 12.377 -13.925 -16.852 1.00 96.19 189 SER A C 1
ATOM 1412 O O . SER A 1 189 ? 11.747 -13.866 -17.904 1.00 96.19 189 SER A O 1
ATOM 1414 N N . GLY A 1 190 ? 13.425 -13.129 -16.610 1.00 95.56 190 GLY A N 1
ATOM 1415 C CA . GLY A 1 190 ? 13.863 -12.072 -17.512 1.00 95.56 190 GLY A CA 1
ATOM 1416 C C . GLY A 1 190 ? 13.045 -10.791 -17.371 1.00 95.56 190 GLY A C 1
ATOM 1417 O O . GLY A 1 190 ? 13.079 -9.964 -18.281 1.00 95.56 190 GLY A O 1
ATOM 1418 N N . PHE A 1 191 ? 12.327 -10.596 -16.255 1.00 95.50 191 PHE A N 1
ATOM 1419 C CA . PHE A 1 191 ? 11.523 -9.394 -16.059 1.00 95.50 191 PHE A CA 1
ATOM 1420 C C . PHE A 1 191 ? 12.369 -8.127 -16.201 1.00 95.50 191 PHE A C 1
ATOM 1422 O O . PHE A 1 191 ? 13.428 -7.961 -15.585 1.00 95.50 191 PHE A O 1
ATOM 1429 N N . ARG A 1 192 ? 11.857 -7.209 -17.013 1.00 93.44 192 ARG A N 1
ATOM 1430 C CA . ARG A 1 192 ? 12.285 -5.820 -17.111 1.00 93.44 192 ARG A CA 1
ATOM 1431 C C . ARG A 1 192 ? 11.020 -4.989 -17.132 1.00 93.44 192 ARG A C 1
ATOM 1433 O O . ARG A 1 192 ? 10.064 -5.365 -17.809 1.00 93.44 192 ARG A O 1
ATOM 1440 N N . MET A 1 193 ? 11.025 -3.875 -16.406 1.00 92.00 193 MET A N 1
ATOM 1441 C CA . MET A 1 193 ? 9.898 -2.954 -16.449 1.00 92.00 193 MET A CA 1
ATOM 1442 C C . MET A 1 193 ? 9.693 -2.502 -17.906 1.00 92.00 193 MET A C 1
ATOM 1444 O O . MET A 1 193 ? 10.648 -1.997 -18.507 1.00 92.00 193 MET A O 1
ATOM 1448 N N . PRO A 1 194 ? 8.506 -2.707 -18.506 1.00 91.12 194 PRO A N 1
ATOM 1449 C CA . PRO A 1 194 ? 8.249 -2.259 -19.867 1.00 91.12 194 PRO A CA 1
ATOM 1450 C C . PRO A 1 194 ? 8.429 -0.744 -19.984 1.00 91.12 194 PRO A C 1
ATOM 1452 O O . PRO A 1 194 ? 8.000 -0.006 -19.103 1.00 91.12 194 PRO A O 1
ATOM 1455 N N . LEU A 1 195 ? 8.983 -0.258 -21.099 1.00 87.25 195 LEU A N 1
ATOM 1456 C CA . LEU A 1 195 ? 9.205 1.184 -21.312 1.00 87.25 195 LEU A CA 1
ATOM 1457 C C . LEU A 1 195 ? 7.911 2.012 -21.256 1.00 87.25 195 LEU A C 1
ATOM 1459 O O . LEU A 1 195 ? 7.942 3.189 -20.916 1.00 87.25 195 LEU A O 1
ATOM 1463 N N . ALA A 1 196 ? 6.770 1.396 -21.575 1.00 84.44 196 ALA A N 1
ATOM 1464 C CA . ALA A 1 196 ? 5.455 2.025 -21.473 1.00 84.44 196 ALA A CA 1
ATOM 1465 C C . ALA A 1 196 ? 4.938 2.140 -20.022 1.00 84.44 196 ALA A C 1
ATOM 1467 O O . ALA A 1 196 ? 4.001 2.897 -19.765 1.00 84.44 196 ALA A O 1
ATOM 1468 N N . CYS A 1 197 ? 5.528 1.413 -19.066 1.00 87.50 197 CYS A N 1
ATOM 1469 C CA . CYS A 1 197 ? 5.196 1.500 -17.643 1.00 87.50 197 CYS A CA 1
ATOM 1470 C C . CYS A 1 197 ? 5.912 2.701 -17.021 1.00 87.50 197 CYS A C 1
ATOM 1472 O O . CYS A 1 197 ? 6.972 2.585 -16.412 1.00 87.50 197 CYS A O 1
ATOM 1474 N N . VAL A 1 198 ? 5.314 3.875 -17.209 1.00 87.81 198 VAL A N 1
ATOM 1475 C CA . VAL A 1 198 ? 5.785 5.148 -16.656 1.00 87.81 198 VAL A CA 1
ATOM 1476 C C . VAL A 1 198 ? 4.738 5.678 -15.690 1.00 87.81 198 VAL A C 1
ATOM 1478 O O . VAL A 1 198 ? 3.568 5.780 -16.062 1.00 87.81 198 VAL A O 1
ATOM 1481 N N . GLY A 1 199 ? 5.162 6.060 -14.481 1.00 94.75 199 GLY A N 1
ATOM 1482 C CA . GLY A 1 199 ? 4.280 6.645 -13.474 1.00 94.75 199 GLY A CA 1
ATOM 1483 C C . GLY A 1 199 ? 3.672 7.940 -14.006 1.00 94.75 199 GLY A C 1
ATOM 1484 O O . GLY A 1 199 ? 4.362 8.950 -14.144 1.00 94.75 199 GLY A O 1
ATOM 1485 N N . ALA A 1 200 ? 2.383 7.922 -14.336 1.00 96.38 200 ALA A N 1
ATOM 1486 C CA . ALA A 1 200 ? 1.720 9.022 -15.028 1.00 96.38 200 ALA A CA 1
ATOM 1487 C C . ALA A 1 200 ? 1.727 10.314 -14.208 1.00 96.38 200 ALA A C 1
ATOM 1489 O O . ALA A 1 200 ? 1.801 11.403 -14.775 1.00 96.38 200 ALA A O 1
ATOM 1490 N N . ASN A 1 201 ? 1.718 10.195 -12.880 1.00 97.44 201 ASN A N 1
ATOM 1491 C CA . ASN A 1 201 ? 1.796 11.338 -11.977 1.00 97.44 201 ASN A CA 1
ATOM 1492 C C . ASN A 1 201 ? 3.155 12.043 -11.994 1.00 97.44 201 ASN A C 1
ATOM 1494 O O . ASN A 1 201 ? 3.202 13.212 -11.620 1.00 97.44 201 ASN A O 1
ATOM 1498 N N . LEU A 1 202 ? 4.216 11.361 -12.437 1.00 94.56 202 LEU A N 1
ATOM 1499 C CA . LEU A 1 202 ? 5.601 11.838 -12.381 1.00 94.56 202 LEU A CA 1
ATOM 1500 C C . LEU A 1 202 ? 6.116 12.362 -13.730 1.00 94.56 202 LEU A C 1
ATOM 1502 O O . LEU A 1 202 ? 7.217 12.892 -13.806 1.00 94.56 202 LEU A O 1
ATOM 1506 N N . ARG A 1 203 ? 5.328 12.261 -14.811 1.00 89.62 203 ARG A N 1
ATOM 1507 C CA . ARG A 1 203 ? 5.765 12.623 -16.177 1.00 89.62 203 ARG A CA 1
ATOM 1508 C C . ARG A 1 203 ? 6.222 14.074 -16.340 1.00 89.62 203 ARG A C 1
ATOM 1510 O O . ARG A 1 203 ? 7.023 14.348 -17.223 1.00 89.62 203 ARG A O 1
ATOM 1517 N N . ALA A 1 204 ? 5.680 14.988 -15.539 1.00 81.94 204 ALA A N 1
ATOM 1518 C CA . ALA A 1 204 ? 5.985 16.416 -15.611 1.00 81.94 204 ALA A CA 1
ATOM 1519 C C . ALA A 1 204 ? 7.091 16.856 -14.633 1.00 81.94 204 ALA A C 1
ATOM 1521 O O . ALA A 1 204 ? 7.351 18.051 -14.517 1.00 81.94 204 ALA A O 1
ATOM 1522 N N . GLN A 1 205 ? 7.703 15.922 -13.899 1.00 82.75 205 GLN A N 1
ATOM 1523 C CA . GLN A 1 205 ? 8.724 16.260 -12.914 1.00 82.75 205 GLN A CA 1
ATOM 1524 C C . GLN A 1 205 ? 10.063 16.573 -13.570 1.00 82.75 205 GLN A C 1
ATOM 1526 O O . GLN A 1 205 ? 10.415 16.038 -14.625 1.00 82.75 205 GLN A O 1
ATOM 1531 N N . ALA A 1 206 ? 10.821 17.446 -12.913 1.00 76.62 206 ALA A N 1
ATOM 1532 C CA . ALA A 1 206 ? 12.182 17.729 -13.322 1.00 76.62 206 ALA A CA 1
ATOM 1533 C C . ALA A 1 206 ? 13.053 16.479 -13.149 1.00 76.62 206 ALA A C 1
ATOM 1535 O O . ALA A 1 206 ? 12.871 15.690 -12.222 1.00 76.62 206 ALA A O 1
ATOM 1536 N N . VAL A 1 207 ? 14.044 16.322 -14.027 1.00 74.19 207 VAL A N 1
ATOM 1537 C CA . VAL A 1 207 ? 15.061 15.282 -13.852 1.00 74.19 207 VAL A CA 1
ATOM 1538 C C . VAL A 1 207 ? 15.821 15.581 -12.564 1.00 74.19 207 VAL A C 1
ATOM 1540 O O . VAL A 1 207 ? 16.387 16.666 -12.406 1.00 74.19 207 VAL A O 1
ATOM 1543 N N . ALA A 1 208 ? 15.812 14.627 -11.636 1.00 71.31 208 ALA A N 1
ATOM 1544 C CA . ALA A 1 208 ? 16.583 14.744 -10.412 1.00 71.31 208 ALA A CA 1
ATOM 1545 C C . ALA A 1 208 ? 18.085 14.810 -10.746 1.00 71.31 208 ALA A C 1
ATOM 1547 O O . ALA A 1 208 ? 18.546 14.078 -11.631 1.00 71.31 208 ALA A O 1
ATOM 1548 N N . PRO A 1 209 ? 18.859 15.678 -10.074 1.00 70.19 209 PRO A N 1
ATOM 1549 C CA . PRO A 1 209 ? 20.304 15.693 -10.245 1.00 70.19 209 PRO A CA 1
ATOM 1550 C C . PRO A 1 209 ? 20.871 14.325 -9.858 1.00 70.19 209 PRO A C 1
ATOM 1552 O O . PRO A 1 209 ? 20.517 13.768 -8.823 1.00 70.19 209 PRO A O 1
ATOM 1555 N N . GLN A 1 210 ? 21.742 13.771 -10.702 1.00 71.81 210 GLN A N 1
ATOM 1556 C CA . GLN A 1 210 ? 22.391 12.504 -10.384 1.00 71.81 210 GLN A CA 1
ATOM 1557 C C . GLN A 1 210 ? 23.380 12.704 -9.237 1.00 71.81 210 GLN A C 1
ATOM 1559 O O . GLN A 1 210 ? 24.233 13.591 -9.295 1.00 71.81 210 GLN A O 1
ATOM 1564 N N . VAL A 1 211 ? 23.285 11.852 -8.217 1.00 79.25 211 VAL A N 1
ATOM 1565 C CA . VAL A 1 211 ? 24.278 11.797 -7.145 1.00 79.25 211 VAL A CA 1
ATOM 1566 C C . VAL A 1 211 ? 25.588 11.275 -7.732 1.00 79.25 211 VAL A C 1
ATOM 1568 O O . VAL A 1 211 ? 25.667 10.141 -8.209 1.00 79.25 211 VAL A O 1
ATOM 1571 N N . VAL A 1 212 ? 26.619 12.120 -7.721 1.00 85.31 212 VAL A N 1
ATOM 1572 C CA . VAL A 1 212 ? 27.977 11.725 -8.105 1.00 85.31 212 VAL A CA 1
ATOM 1573 C C . VAL A 1 212 ? 28.643 11.119 -6.880 1.00 85.31 212 VAL A C 1
ATOM 1575 O O . VAL A 1 212 ? 28.937 11.826 -5.921 1.00 85.31 212 VAL A O 1
ATOM 1578 N N . LEU A 1 213 ? 28.860 9.808 -6.922 1.00 89.81 213 LEU A N 1
ATOM 1579 C CA . LEU A 1 213 ? 29.533 9.077 -5.854 1.00 89.81 213 LEU A CA 1
ATOM 1580 C C . LEU A 1 213 ? 31.052 9.197 -5.999 1.00 89.81 213 LEU A C 1
ATOM 1582 O O . LEU A 1 213 ? 31.597 9.011 -7.092 1.00 89.81 213 LEU A O 1
ATOM 1586 N N . GLY A 1 214 ? 31.727 9.481 -4.890 1.00 91.56 214 GLY A N 1
ATOM 1587 C CA . GLY A 1 214 ? 33.170 9.365 -4.755 1.00 91.56 214 GLY A CA 1
ATOM 1588 C C . GLY A 1 214 ? 33.639 7.910 -4.815 1.00 91.56 214 GLY A C 1
ATOM 1589 O O . GLY A 1 214 ? 32.853 6.967 -4.728 1.00 91.56 214 GLY A O 1
ATOM 1590 N N . VAL A 1 215 ? 34.951 7.719 -4.962 1.00 91.00 215 VAL A N 1
ATOM 1591 C CA . VAL A 1 215 ? 35.564 6.382 -5.073 1.00 91.00 215 VAL A CA 1
ATOM 1592 C C . VAL A 1 215 ? 35.324 5.507 -3.835 1.00 91.00 215 VAL A C 1
ATOM 1594 O O . VAL A 1 215 ? 35.167 4.296 -3.975 1.00 91.00 215 VAL A O 1
ATOM 1597 N N . ASP A 1 216 ? 35.227 6.128 -2.658 1.00 94.69 216 ASP A N 1
ATOM 1598 C CA . ASP A 1 216 ? 35.034 5.452 -1.370 1.00 94.69 216 ASP A CA 1
ATOM 1599 C C . ASP A 1 216 ? 33.565 5.435 -0.903 1.00 94.69 216 ASP A C 1
ATOM 1601 O O . ASP A 1 216 ? 33.252 4.872 0.148 1.00 94.69 216 ASP A O 1
ATOM 1605 N N . ASP A 1 217 ? 32.645 6.031 -1.670 1.00 93.00 217 ASP A N 1
ATOM 1606 C CA . ASP A 1 217 ? 31.234 6.106 -1.293 1.00 93.00 217 ASP A CA 1
ATOM 1607 C C . ASP A 1 217 ? 30.516 4.764 -1.495 1.00 93.00 217 ASP A C 1
ATOM 1609 O O . ASP A 1 217 ? 30.678 4.068 -2.506 1.00 93.00 217 ASP A O 1
ATOM 1613 N N . SER A 1 218 ? 29.631 4.408 -0.558 1.00 92.56 218 SER A N 1
ATOM 1614 C CA . SER A 1 218 ? 28.770 3.241 -0.734 1.00 92.56 218 SER A CA 1
ATOM 1615 C C . SER A 1 218 ? 27.694 3.536 -1.768 1.00 92.56 218 SER A C 1
ATOM 1617 O O . SER A 1 218 ? 26.852 4.419 -1.600 1.00 92.56 218 SER A O 1
ATOM 1619 N N . ARG A 1 219 ? 27.627 2.679 -2.790 1.00 89.75 219 ARG A N 1
ATOM 1620 C CA . ARG A 1 219 ? 26.535 2.669 -3.776 1.00 89.75 219 ARG A CA 1
ATOM 1621 C C . ARG A 1 219 ? 25.154 2.503 -3.142 1.00 89.75 219 ARG A C 1
ATOM 1623 O O . ARG A 1 219 ? 24.164 2.899 -3.748 1.00 89.75 219 ARG A O 1
ATOM 1630 N N . ILE A 1 220 ? 25.082 1.904 -1.952 1.00 89.31 220 ILE A N 1
ATOM 1631 C CA . ILE A 1 220 ? 23.826 1.724 -1.228 1.00 89.31 220 ILE A CA 1
ATOM 1632 C C . ILE A 1 220 ? 23.552 2.926 -0.338 1.00 89.31 220 ILE A C 1
ATOM 1634 O O . ILE A 1 220 ? 22.524 3.559 -0.517 1.00 89.31 220 ILE A O 1
ATOM 1638 N N . PHE A 1 221 ? 24.448 3.252 0.597 1.00 91.19 221 PHE A N 1
ATOM 1639 C CA . PHE A 1 221 ? 24.147 4.240 1.639 1.00 91.19 221 PHE A CA 1
ATOM 1640 C C . PHE A 1 221 ? 24.200 5.682 1.133 1.00 91.19 221 PHE A C 1
ATOM 1642 O O . PHE A 1 221 ? 23.263 6.434 1.371 1.00 91.19 221 PHE A O 1
ATOM 1649 N N . GLN A 1 222 ? 25.258 6.053 0.411 1.00 91.19 222 GLN A N 1
ATOM 1650 C CA . GLN A 1 222 ? 25.388 7.375 -0.207 1.00 91.19 222 GLN A CA 1
ATOM 1651 C C . GLN A 1 222 ? 24.728 7.436 -1.594 1.00 91.19 222 GLN A C 1
ATOM 1653 O O . GLN A 1 222 ? 24.436 8.521 -2.080 1.00 91.19 222 GLN A O 1
ATOM 1658 N N . GLY A 1 223 ? 24.493 6.283 -2.231 1.00 88.69 223 GLY A N 1
ATOM 1659 C CA . GLY A 1 223 ? 23.756 6.172 -3.492 1.00 88.69 223 GLY A CA 1
ATOM 1660 C C . GLY A 1 223 ? 22.252 6.013 -3.280 1.00 88.69 223 GLY A C 1
ATOM 1661 O O . GLY A 1 223 ? 21.556 6.983 -3.014 1.00 88.69 223 GLY A O 1
ATOM 1662 N N . VAL A 1 224 ? 21.739 4.785 -3.412 1.00 85.38 224 VAL A N 1
ATOM 1663 C CA . VAL A 1 224 ? 20.285 4.504 -3.451 1.00 85.38 224 VAL A CA 1
ATOM 1664 C C . VAL A 1 224 ? 19.530 5.014 -2.214 1.00 85.38 224 VAL A C 1
ATOM 1666 O O . VAL A 1 224 ? 18.418 5.513 -2.331 1.00 85.38 224 VAL A O 1
ATOM 1669 N N . MET A 1 225 ? 20.130 4.908 -1.030 1.00 90.06 225 MET A N 1
ATOM 1670 C CA . MET A 1 225 ? 19.549 5.379 0.230 1.00 90.06 225 MET A CA 1
ATOM 1671 C C . MET A 1 225 ? 19.788 6.868 0.491 1.00 90.06 225 MET A C 1
ATOM 1673 O O . MET A 1 225 ? 19.242 7.387 1.460 1.00 90.06 225 MET A O 1
ATOM 1677 N N . GLY A 1 226 ? 20.569 7.563 -0.343 1.00 86.81 226 GLY A N 1
ATOM 1678 C CA . GLY A 1 226 ? 20.796 9.003 -0.205 1.00 86.81 226 GLY A CA 1
ATOM 1679 C C . GLY A 1 226 ? 19.502 9.815 -0.322 1.00 86.81 226 GLY A C 1
ATOM 1680 O O . GLY A 1 226 ? 19.372 10.852 0.322 1.00 86.81 226 GLY A O 1
ATOM 1681 N N . ASP A 1 227 ? 18.524 9.288 -1.065 1.00 84.50 227 ASP A N 1
ATOM 1682 C CA . ASP A 1 227 ? 17.191 9.874 -1.238 1.00 84.50 227 ASP A CA 1
ATOM 1683 C C . ASP A 1 227 ? 16.141 9.289 -0.269 1.00 84.50 227 ASP A C 1
ATOM 1685 O O . ASP A 1 227 ? 14.950 9.597 -0.371 1.00 84.50 227 ASP A O 1
ATOM 1689 N N . ALA A 1 228 ? 16.541 8.414 0.664 1.00 92.06 228 ALA A N 1
ATOM 1690 C CA . ALA A 1 228 ? 15.609 7.834 1.623 1.00 92.06 228 ALA A CA 1
ATOM 1691 C C . ALA A 1 228 ? 15.088 8.919 2.586 1.00 92.06 228 ALA A C 1
ATOM 1693 O O . ALA A 1 228 ? 15.879 9.676 3.154 1.00 92.06 228 ALA A O 1
ATOM 1694 N N . PRO A 1 229 ? 13.766 8.997 2.812 1.00 95.12 229 PRO A N 1
ATOM 1695 C CA . PRO A 1 229 ? 13.192 10.040 3.647 1.00 95.12 229 PRO A CA 1
ATOM 1696 C C . PRO A 1 229 ? 13.582 9.878 5.116 1.00 95.12 229 PRO A C 1
ATOM 1698 O O . PRO A 1 229 ? 13.685 8.769 5.643 1.00 95.12 229 PRO A O 1
ATOM 1701 N N . THR A 1 230 ? 13.721 11.009 5.800 1.00 96.56 230 THR A N 1
ATOM 1702 C CA . THR A 1 230 ? 14.028 11.074 7.230 1.00 96.56 230 THR A CA 1
ATOM 1703 C C . THR A 1 230 ? 12.831 11.563 8.049 1.00 96.56 230 THR A C 1
ATOM 1705 O O . THR A 1 230 ? 11.822 12.035 7.518 1.00 96.56 230 THR A O 1
ATOM 1708 N N . TRP A 1 231 ? 12.963 11.535 9.379 1.00 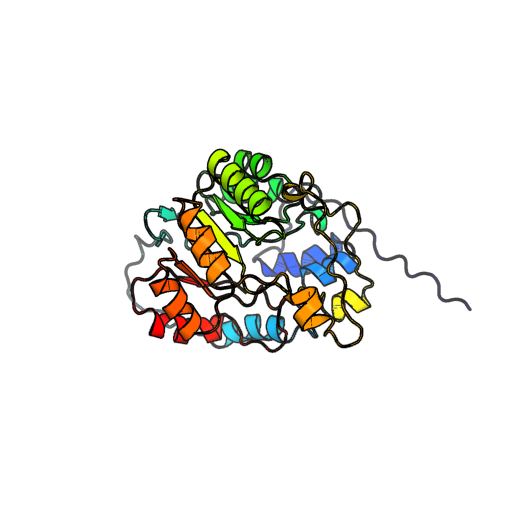97.94 231 TRP A N 1
ATOM 1709 C CA . TRP A 1 231 ? 12.001 12.166 10.290 1.00 97.94 231 TRP A CA 1
ATOM 1710 C C . TRP A 1 231 ? 11.779 13.656 9.990 1.00 97.94 231 TRP A C 1
ATOM 1712 O O . TRP A 1 231 ? 10.664 14.144 10.160 1.00 97.94 231 TRP A O 1
ATOM 1722 N N . LEU A 1 232 ? 12.807 14.373 9.515 1.00 97.62 232 LEU A N 1
ATOM 1723 C CA . LEU A 1 232 ? 12.684 15.784 9.135 1.00 97.62 232 LEU A CA 1
ATOM 1724 C C . LEU A 1 232 ? 11.809 15.963 7.892 1.00 97.62 232 LEU A C 1
ATOM 1726 O O . LEU A 1 232 ? 11.058 16.933 7.812 1.00 97.62 232 LEU A O 1
ATOM 1730 N N . ASP A 1 233 ? 11.879 15.033 6.941 1.00 97.81 233 ASP A N 1
ATOM 1731 C CA . ASP A 1 233 ? 11.059 15.074 5.729 1.00 97.81 233 ASP A CA 1
ATOM 1732 C C . ASP A 1 233 ? 9.601 14.753 6.039 1.00 97.81 233 ASP A C 1
ATOM 1734 O O . ASP A 1 233 ? 8.705 15.435 5.543 1.00 97.81 233 ASP A O 1
ATOM 1738 N N . LEU A 1 234 ? 9.353 13.787 6.930 1.00 98.38 234 LEU A N 1
ATOM 1739 C CA . LEU A 1 234 ? 8.006 13.511 7.420 1.00 98.38 234 LEU A CA 1
ATOM 1740 C C . LEU A 1 234 ? 7.440 14.694 8.215 1.00 98.38 234 LEU A C 1
ATOM 1742 O O . LEU A 1 234 ? 6.320 15.117 7.945 1.00 98.38 234 LEU A O 1
ATOM 1746 N N . ALA A 1 235 ? 8.207 15.273 9.143 1.00 98.31 235 ALA A N 1
ATOM 1747 C CA . ALA A 1 235 ? 7.780 16.453 9.893 1.00 98.31 235 ALA A CA 1
ATOM 1748 C C . ALA A 1 235 ? 7.483 17.639 8.964 1.00 98.31 235 ALA A C 1
ATOM 1750 O O . ALA A 1 235 ? 6.468 18.310 9.132 1.00 98.31 235 ALA A O 1
ATOM 1751 N N . TRP A 1 236 ? 8.318 17.866 7.943 1.00 98.31 236 TRP A N 1
ATOM 1752 C CA . TRP A 1 236 ? 8.041 18.857 6.907 1.00 98.31 236 TRP A CA 1
ATOM 1753 C C . TRP A 1 236 ? 6.729 18.544 6.183 1.00 98.31 236 TRP A C 1
ATOM 1755 O O . TRP A 1 236 ? 5.871 19.420 6.119 1.00 98.31 236 TRP A O 1
ATOM 1765 N N . LEU A 1 237 ? 6.525 17.312 5.707 1.00 98.31 237 LEU A N 1
ATOM 1766 C CA . LEU A 1 237 ? 5.314 16.905 4.990 1.00 98.31 237 LEU A CA 1
ATOM 1767 C C . LEU A 1 237 ? 4.038 17.162 5.805 1.00 98.31 237 LEU A C 1
ATOM 1769 O O . LEU A 1 237 ? 3.060 17.668 5.258 1.00 98.31 237 LEU A O 1
ATOM 1773 N N . MET A 1 238 ? 4.071 16.881 7.111 1.00 98.19 238 MET A N 1
ATOM 1774 C CA . MET A 1 238 ? 2.957 17.145 8.032 1.00 98.19 238 MET A CA 1
ATOM 1775 C C . MET A 1 238 ? 2.555 18.630 8.066 1.00 98.19 238 MET A C 1
ATOM 1777 O O . MET A 1 238 ? 1.400 18.939 8.329 1.00 98.19 238 MET A O 1
ATOM 1781 N N . THR A 1 239 ? 3.474 19.558 7.768 1.00 97.88 239 THR A N 1
ATOM 1782 C CA . THR A 1 239 ? 3.171 21.002 7.673 1.00 97.88 239 THR A CA 1
ATOM 1783 C C . THR A 1 239 ? 2.614 21.429 6.313 1.00 97.88 239 THR A C 1
ATOM 1785 O O . THR A 1 239 ? 2.154 22.558 6.176 1.00 97.88 239 THR A O 1
ATOM 1788 N N . GLN A 1 240 ? 2.679 20.565 5.294 1.00 98.00 240 GLN A N 1
ATOM 1789 C CA . GLN A 1 240 ? 2.290 20.899 3.917 1.00 98.00 240 GLN A CA 1
ATOM 1790 C C . GLN A 1 240 ? 0.841 20.529 3.581 1.00 98.00 240 GLN A C 1
ATOM 1792 O O . GLN A 1 240 ? 0.361 20.881 2.507 1.00 98.00 240 GLN A O 1
ATOM 1797 N N . THR A 1 241 ? 0.139 19.801 4.451 1.00 96.81 241 THR A N 1
ATOM 1798 C CA . THR A 1 241 ? -1.238 19.370 4.193 1.00 96.81 241 THR A CA 1
ATOM 1799 C C . THR A 1 241 ? -2.077 19.371 5.463 1.00 96.81 241 THR A C 1
ATOM 1801 O O . THR A 1 241 ? -1.577 19.125 6.555 1.00 96.81 241 THR A O 1
ATOM 1804 N N . SER A 1 242 ? -3.373 19.632 5.308 1.00 94.31 242 SER A N 1
ATOM 1805 C CA . SER A 1 242 ? -4.380 19.440 6.354 1.00 94.31 242 SER A CA 1
ATOM 1806 C C . SER A 1 242 ? -5.068 18.075 6.267 1.00 94.31 242 SER A C 1
ATOM 1808 O O . SER A 1 242 ? -5.863 17.737 7.145 1.00 94.31 242 SER A O 1
ATOM 1810 N N . LEU A 1 243 ? -4.792 17.291 5.217 1.00 96.81 243 LEU A N 1
ATOM 1811 C CA . LEU A 1 243 ? -5.332 15.943 5.091 1.00 96.81 243 LEU A CA 1
ATOM 1812 C C . LEU A 1 243 ? -4.725 15.021 6.160 1.00 96.81 243 LEU A C 1
ATOM 1814 O O . LEU A 1 243 ? -3.535 15.136 6.463 1.00 96.81 243 LEU A O 1
ATOM 1818 N N . PRO A 1 244 ? -5.498 14.054 6.683 1.00 97.62 244 PRO A N 1
ATOM 1819 C CA . PRO A 1 244 ? -4.970 12.984 7.515 1.00 97.62 244 PRO A CA 1
ATOM 1820 C C . PRO A 1 244 ? -3.788 12.280 6.836 1.00 97.62 244 PRO A C 1
ATOM 1822 O O . PRO A 1 244 ? -3.917 11.753 5.728 1.00 97.62 244 PRO A O 1
ATOM 1825 N N . VAL A 1 245 ? -2.642 12.245 7.516 1.00 98.62 245 VAL A N 1
ATOM 1826 C CA . VAL A 1 245 ? -1.447 11.533 7.050 1.00 98.62 245 VAL A CA 1
ATOM 1827 C C . VAL A 1 245 ? -1.372 10.172 7.727 1.00 98.62 245 VAL A C 1
ATOM 1829 O O . VAL A 1 245 ? -1.317 10.079 8.950 1.00 98.62 245 VAL A O 1
ATOM 1832 N N . TRP A 1 246 ? -1.348 9.115 6.929 1.00 98.56 246 TRP A N 1
ATOM 1833 C CA . TRP A 1 246 ? -1.116 7.739 7.348 1.00 98.56 246 TRP A CA 1
ATOM 1834 C C . TRP A 1 246 ? 0.294 7.324 6.970 1.00 98.56 246 TRP A C 1
ATOM 1836 O O . TRP A 1 246 ? 0.763 7.668 5.887 1.00 98.56 246 TRP A O 1
ATOM 1846 N N . VAL A 1 247 ? 0.956 6.544 7.819 1.00 98.81 247 VAL A N 1
ATOM 1847 C CA . VAL A 1 247 ? 2.301 6.038 7.516 1.00 98.81 247 VAL A CA 1
ATOM 1848 C C . VAL A 1 247 ? 2.269 4.537 7.285 1.00 98.81 247 VAL A C 1
ATOM 1850 O O . VAL A 1 247 ? 1.808 3.774 8.134 1.00 98.81 247 VAL A O 1
ATOM 1853 N N . LYS A 1 248 ? 2.749 4.126 6.110 1.00 98.81 248 LYS A N 1
ATOM 1854 C CA . LYS A 1 248 ? 2.806 2.744 5.638 1.00 98.81 248 LYS A CA 1
ATOM 1855 C C . LYS A 1 248 ? 4.229 2.212 5.692 1.00 98.81 248 LYS A C 1
ATOM 1857 O O . LYS A 1 248 ? 5.165 2.884 5.258 1.00 98.81 248 LYS A O 1
ATOM 1862 N N . GLY A 1 249 ? 4.346 0.974 6.165 1.00 98.25 249 GLY A N 1
ATOM 1863 C CA . GLY A 1 249 ? 5.612 0.246 6.239 1.00 98.25 249 GLY A CA 1
ATOM 1864 C C . GLY A 1 249 ? 6.154 0.087 7.653 1.00 98.25 249 GLY A C 1
ATOM 1865 O O . GLY A 1 249 ? 7.353 -0.079 7.847 1.00 98.25 249 GLY A O 1
ATOM 1866 N N . VAL A 1 250 ? 5.282 0.201 8.657 1.00 98.50 250 VAL A N 1
ATOM 1867 C CA . VAL A 1 250 ? 5.686 0.197 10.064 1.00 98.50 250 VAL A CA 1
ATOM 1868 C C . VAL A 1 250 ? 5.649 -1.227 10.601 1.00 98.50 250 VAL A C 1
ATOM 1870 O O . VAL A 1 250 ? 4.578 -1.817 10.720 1.00 98.50 250 VAL A O 1
ATOM 1873 N N . LEU A 1 251 ? 6.814 -1.768 10.952 1.00 98.44 251 LEU A N 1
ATOM 1874 C CA . LEU A 1 251 ? 6.936 -3.097 11.567 1.00 98.44 251 LEU A CA 1
ATOM 1875 C C . LEU A 1 251 ? 7.395 -3.038 13.027 1.00 98.44 251 LEU A C 1
ATOM 1877 O O . LEU A 1 251 ? 7.158 -3.990 13.771 1.00 98.44 251 LEU A O 1
ATOM 1881 N N . HIS A 1 252 ? 8.032 -1.942 13.451 1.00 98.44 252 HIS A N 1
ATOM 1882 C CA . HIS A 1 252 ? 8.583 -1.820 14.796 1.00 98.44 252 HIS A CA 1
ATOM 1883 C C . HIS A 1 252 ? 7.664 -1.007 15.733 1.00 98.44 252 HIS A C 1
ATOM 1885 O O . HIS A 1 252 ? 7.168 0.054 15.340 1.00 98.44 252 HIS A O 1
ATOM 1891 N N . PRO A 1 253 ? 7.444 -1.452 16.987 1.00 98.38 253 PRO A N 1
ATOM 1892 C CA . PRO A 1 253 ? 6.627 -0.719 17.956 1.00 98.38 253 PRO A CA 1
ATOM 1893 C C . PRO A 1 253 ? 7.149 0.684 18.294 1.00 98.38 253 PRO A C 1
ATOM 1895 O O . PRO A 1 253 ? 6.349 1.600 18.489 1.00 98.38 253 PRO A O 1
ATOM 1898 N N . ASP A 1 254 ? 8.470 0.872 18.336 1.00 98.56 254 ASP A N 1
ATOM 1899 C CA . ASP A 1 254 ? 9.061 2.178 18.668 1.00 98.56 254 ASP A CA 1
ATOM 1900 C C . ASP A 1 254 ? 8.804 3.210 17.566 1.00 98.56 254 ASP A C 1
ATOM 1902 O O . ASP A 1 254 ? 8.417 4.342 17.864 1.00 98.56 254 ASP A O 1
ATOM 1906 N N . ASP A 1 255 ? 8.904 2.797 16.298 1.00 98.50 255 ASP A N 1
ATOM 1907 C CA . ASP A 1 255 ? 8.563 3.648 15.155 1.00 98.50 255 ASP A CA 1
ATOM 1908 C C . ASP A 1 255 ? 7.087 4.039 15.209 1.00 98.50 255 ASP A C 1
ATOM 1910 O O . ASP A 1 255 ? 6.736 5.202 15.016 1.00 98.50 255 ASP A O 1
ATOM 1914 N N . ALA A 1 256 ? 6.208 3.092 15.552 1.00 98.56 256 ALA A N 1
ATOM 1915 C CA . ALA A 1 256 ? 4.787 3.364 15.717 1.00 98.56 256 ALA A CA 1
ATOM 1916 C C . ALA A 1 256 ? 4.519 4.417 16.810 1.00 98.56 256 ALA A C 1
ATOM 1918 O O . ALA A 1 256 ? 3.716 5.334 16.615 1.00 98.56 256 ALA A O 1
ATOM 1919 N N . CYS A 1 257 ? 5.211 4.324 17.948 1.00 98.44 257 CYS A N 1
ATOM 1920 C CA . CYS A 1 257 ? 5.122 5.310 19.023 1.00 98.44 257 CYS A CA 1
ATOM 1921 C C . CYS A 1 257 ? 5.617 6.692 18.586 1.00 98.44 257 CYS A C 1
ATOM 1923 O O . CYS A 1 257 ? 4.927 7.683 18.837 1.00 98.44 257 CYS A O 1
ATOM 1925 N N . ALA A 1 258 ? 6.769 6.766 17.918 1.00 98.50 258 ALA A N 1
ATOM 1926 C CA . ALA A 1 258 ? 7.329 8.021 17.420 1.00 98.50 258 ALA A CA 1
ATOM 1927 C C . ALA A 1 258 ? 6.400 8.683 16.386 1.00 98.50 258 ALA A C 1
ATOM 1929 O O . ALA A 1 258 ? 6.110 9.875 16.475 1.00 98.50 258 ALA A O 1
ATOM 1930 N N . LEU A 1 259 ? 5.844 7.898 15.460 1.00 98.62 259 LEU A N 1
ATOM 1931 C CA . LEU A 1 259 ? 4.875 8.359 14.463 1.00 98.62 259 LEU A CA 1
ATOM 1932 C C . LEU A 1 259 ? 3.595 8.904 15.105 1.00 98.62 259 LEU A C 1
ATOM 1934 O O . LEU A 1 259 ? 3.115 9.976 14.734 1.00 98.62 259 LEU A O 1
ATOM 1938 N N . LYS A 1 260 ? 3.061 8.205 16.113 1.00 97.75 260 LYS A N 1
ATOM 1939 C CA . LYS A 1 260 ? 1.916 8.692 16.890 1.00 97.75 260 LYS A CA 1
ATOM 1940 C C . LYS A 1 260 ? 2.230 10.014 17.594 1.00 97.75 260 LYS A C 1
ATOM 1942 O O . LYS A 1 260 ? 1.385 10.903 17.595 1.00 97.75 260 LYS A O 1
ATOM 1947 N N . GLN A 1 261 ? 3.418 10.153 18.186 1.00 97.69 261 GLN A N 1
ATOM 1948 C CA . GLN A 1 261 ? 3.847 11.397 18.841 1.00 97.69 261 GLN A CA 1
ATOM 1949 C C . GLN A 1 261 ? 4.001 12.555 17.849 1.00 97.69 261 GLN A C 1
ATOM 1951 O O . GLN A 1 261 ? 3.673 13.688 18.191 1.00 97.69 261 GLN A O 1
ATOM 1956 N N . LEU A 1 262 ? 4.431 12.270 16.617 1.00 98.00 262 LEU A N 1
ATOM 1957 C CA . LEU A 1 262 ? 4.507 13.249 15.531 1.00 98.00 262 LEU A CA 1
ATOM 1958 C C . LEU A 1 262 ? 3.121 13.710 15.035 1.00 98.00 262 LEU A C 1
ATOM 1960 O O . LEU A 1 262 ? 3.020 14.729 14.358 1.00 98.00 262 LEU A O 1
ATOM 1964 N N . GLY A 1 263 ? 2.052 12.988 15.386 1.00 97.12 263 GLY A N 1
ATOM 1965 C CA . GLY A 1 263 ? 0.674 13.373 15.079 1.00 97.12 263 GLY A CA 1
ATOM 1966 C C . GLY A 1 263 ? 0.124 12.799 13.774 1.00 97.12 263 GLY A C 1
ATOM 1967 O O . GLY A 1 263 ? -0.809 13.370 13.212 1.00 97.12 263 GLY A O 1
ATOM 1968 N N . VAL A 1 264 ? 0.669 11.681 13.277 1.00 97.94 264 VAL A N 1
ATOM 1969 C CA . VAL A 1 264 ? 0.070 10.980 12.126 1.00 97.94 264 VAL A CA 1
ATOM 1970 C C . VAL A 1 264 ? -1.335 10.477 12.486 1.00 97.94 264 VAL A C 1
ATOM 1972 O O . VAL A 1 264 ? -1.605 10.093 13.625 1.00 97.94 264 VAL A O 1
ATOM 1975 N N . ALA A 1 265 ? -2.240 10.451 11.511 1.00 97.31 265 ALA A N 1
ATOM 1976 C CA . ALA A 1 265 ? -3.632 10.050 11.701 1.00 97.31 265 ALA A CA 1
ATOM 1977 C C . ALA A 1 265 ? -3.804 8.539 11.917 1.00 97.31 265 ALA A C 1
ATOM 1979 O O . ALA A 1 265 ? -4.777 8.101 12.532 1.00 97.31 265 ALA A O 1
ATOM 1980 N N . GLY A 1 266 ? -2.866 7.740 11.414 1.00 97.50 266 GLY A N 1
ATOM 1981 C CA . GLY A 1 266 ? -2.893 6.294 11.554 1.00 97.50 266 GLY A CA 1
ATOM 1982 C C . GLY A 1 266 ? -1.651 5.627 10.983 1.00 97.50 266 GLY A C 1
ATOM 1983 O O . GLY A 1 266 ? -0.816 6.253 10.326 1.00 97.50 266 GLY A O 1
ATOM 1984 N N . ILE A 1 267 ? -1.528 4.334 11.258 1.00 98.25 267 ILE A N 1
ATOM 1985 C CA . ILE A 1 267 ? -0.400 3.508 10.821 1.00 98.25 267 ILE A CA 1
ATOM 1986 C C . ILE A 1 267 ? -0.917 2.334 9.992 1.00 98.25 267 ILE A C 1
ATOM 1988 O O . ILE A 1 267 ? -1.975 1.777 10.285 1.00 98.25 267 ILE A O 1
ATOM 1992 N N . ILE A 1 268 ? -0.155 1.945 8.972 1.00 98.69 268 ILE A N 1
ATOM 1993 C CA . ILE A 1 268 ? -0.354 0.711 8.213 1.00 98.69 268 ILE A CA 1
ATOM 1994 C C . ILE A 1 268 ? 0.825 -0.220 8.502 1.00 98.69 268 ILE A C 1
ATOM 1996 O O . ILE A 1 268 ? 1.959 0.041 8.077 1.00 98.69 268 ILE A O 1
ATOM 2000 N N . VAL A 1 269 ? 0.542 -1.303 9.229 1.00 98.69 269 VAL A N 1
ATOM 2001 C CA . VAL A 1 269 ? 1.496 -2.393 9.452 1.00 98.69 269 VAL A CA 1
ATOM 2002 C C . VAL A 1 269 ? 1.665 -3.128 8.132 1.00 98.69 269 VAL A C 1
ATOM 2004 O O . VAL A 1 269 ? 0.711 -3.694 7.606 1.00 98.69 269 VAL A O 1
ATOM 2007 N N . SER A 1 270 ? 2.863 -3.034 7.567 1.00 98.75 270 SER A N 1
ATOM 2008 C CA . SER A 1 270 ? 3.162 -3.395 6.181 1.00 98.75 270 SER A CA 1
ATOM 2009 C C . SER A 1 270 ? 4.625 -3.784 6.081 1.00 98.75 270 SER A C 1
ATOM 2011 O O . SER A 1 270 ? 5.471 -3.099 6.649 1.00 98.75 270 SER A O 1
ATOM 2013 N N . ASN A 1 271 ? 4.926 -4.824 5.307 1.00 97.69 271 ASN A N 1
ATOM 2014 C CA . ASN A 1 271 ? 6.278 -5.100 4.806 1.00 97.69 271 ASN A CA 1
ATOM 2015 C C . ASN A 1 271 ? 6.341 -4.990 3.273 1.00 97.69 271 ASN A C 1
ATOM 2017 O O . ASN A 1 271 ? 7.168 -5.624 2.611 1.00 97.69 271 ASN A O 1
ATOM 2021 N N . HIS A 1 272 ? 5.437 -4.183 2.711 1.00 97.94 272 HIS A N 1
ATOM 2022 C CA . HIS A 1 272 ? 5.322 -3.920 1.285 1.00 97.94 272 HIS A CA 1
ATOM 2023 C C . HIS A 1 272 ? 4.957 -5.170 0.467 1.00 97.94 272 HIS A C 1
ATOM 2025 O O . HIS A 1 272 ? 5.421 -5.326 -0.661 1.00 97.94 272 HIS A O 1
ATOM 2031 N N . GLY A 1 273 ? 4.176 -6.095 1.040 1.00 97.06 273 GLY A N 1
ATOM 2032 C CA . GLY A 1 273 ? 3.886 -7.387 0.409 1.00 97.06 273 GLY A CA 1
ATOM 2033 C C . GLY A 1 273 ? 5.136 -8.254 0.234 1.00 97.06 273 GLY A C 1
ATOM 2034 O O . GLY A 1 273 ? 5.259 -8.961 -0.759 1.00 97.06 273 GLY A O 1
ATOM 2035 N N . GLY A 1 274 ? 6.117 -8.132 1.136 1.00 97.00 274 GLY A N 1
ATOM 2036 C CA . GLY A 1 274 ? 7.401 -8.829 1.045 1.00 97.00 274 GLY A CA 1
ATOM 2037 C C . GLY A 1 274 ? 8.312 -8.343 -0.089 1.00 97.00 274 GLY A C 1
ATOM 2038 O O . GLY A 1 274 ? 9.179 -9.096 -0.525 1.00 97.00 274 GLY A O 1
ATOM 2039 N N . ARG A 1 275 ? 8.115 -7.113 -0.593 1.00 96.12 275 ARG A N 1
ATOM 2040 C CA . ARG A 1 275 ? 8.838 -6.547 -1.759 1.00 96.12 275 ARG A CA 1
ATOM 2041 C C . ARG A 1 275 ? 9.957 -5.567 -1.410 1.00 96.12 275 ARG A C 1
ATOM 2043 O O . ARG A 1 275 ? 10.597 -5.030 -2.311 1.00 96.12 275 ARG A O 1
ATOM 2050 N N . SER A 1 276 ? 10.177 -5.319 -0.123 1.00 92.38 276 SER A N 1
ATOM 2051 C CA . SER A 1 276 ? 11.270 -4.479 0.367 1.00 92.38 276 SER A CA 1
ATOM 2052 C C . SER A 1 276 ? 12.398 -5.352 0.921 1.00 92.38 276 SER A C 1
ATOM 2054 O O . SER A 1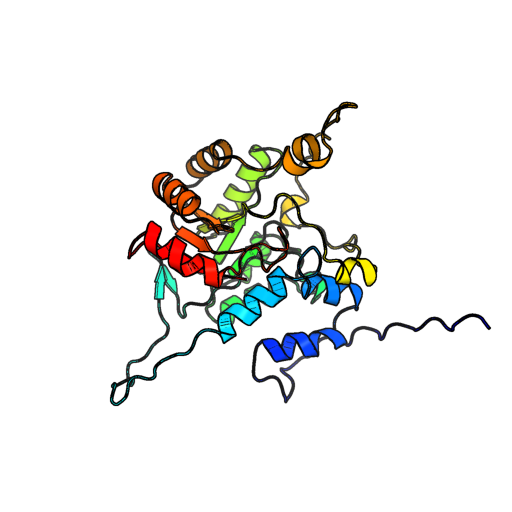 276 ? 13.146 -5.956 0.149 1.00 92.38 276 SER A O 1
ATOM 2056 N N . LEU A 1 277 ? 12.494 -5.498 2.242 1.00 94.50 277 LEU A N 1
ATOM 2057 C CA . LEU A 1 277 ? 13.479 -6.342 2.906 1.00 94.50 277 LEU A CA 1
ATOM 2058 C C . LEU A 1 277 ? 12.999 -7.802 2.984 1.00 94.50 277 LEU A C 1
ATOM 2060 O O . LEU A 1 277 ? 12.119 -8.141 3.779 1.00 94.50 277 LEU A O 1
ATOM 2064 N N . ASP A 1 278 ? 13.601 -8.680 2.181 1.00 96.06 278 ASP A N 1
ATOM 2065 C CA . ASP A 1 278 ? 13.370 -10.122 2.303 1.00 96.06 278 ASP A CA 1
ATOM 2066 C C . ASP A 1 278 ? 14.033 -10.661 3.582 1.00 96.06 278 ASP A C 1
ATOM 2068 O O . ASP A 1 278 ? 15.185 -10.339 3.878 1.00 96.06 278 ASP A O 1
ATOM 2072 N N . GLY A 1 279 ? 13.293 -11.451 4.361 1.00 95.19 279 GLY A N 1
ATOM 2073 C CA . GLY A 1 279 ? 13.657 -11.841 5.728 1.00 95.19 279 GLY A CA 1
ATOM 2074 C C . GLY A 1 279 ? 13.116 -10.915 6.827 1.00 95.19 279 GLY A C 1
ATOM 2075 O O . GLY A 1 279 ? 13.325 -11.194 8.007 1.00 95.19 279 GLY A O 1
ATOM 2076 N N . ALA A 1 280 ? 12.399 -9.841 6.474 1.00 95.94 280 ALA A N 1
ATOM 2077 C CA . ALA A 1 280 ? 11.598 -9.075 7.430 1.00 95.94 280 ALA A CA 1
ATOM 2078 C C . ALA A 1 280 ? 10.493 -9.945 8.073 1.00 95.94 280 ALA A C 1
ATOM 2080 O O . ALA A 1 280 ? 10.037 -10.918 7.464 1.00 95.94 280 ALA A O 1
ATOM 2081 N N . PRO A 1 281 ? 10.017 -9.605 9.287 1.00 96.62 281 PRO A N 1
ATOM 2082 C CA . PRO A 1 281 ? 8.896 -10.315 9.892 1.00 96.62 281 PRO A CA 1
ATOM 2083 C C . PRO A 1 281 ? 7.630 -10.198 9.033 1.00 96.62 281 PRO A C 1
ATOM 2085 O O . PRO A 1 281 ? 7.394 -9.186 8.363 1.00 96.62 281 PRO A O 1
ATOM 2088 N N . ALA A 1 282 ? 6.778 -11.223 9.105 1.00 97.94 282 ALA A N 1
ATOM 2089 C CA . ALA A 1 282 ? 5.434 -11.150 8.547 1.00 97.94 282 ALA A CA 1
ATOM 2090 C C . ALA A 1 282 ? 4.660 -9.990 9.193 1.00 97.94 282 ALA A C 1
ATOM 2092 O O . ALA A 1 282 ? 4.691 -9.836 10.419 1.00 97.94 282 ALA A O 1
ATOM 2093 N N . SER A 1 283 ? 3.944 -9.193 8.397 1.00 97.88 283 SER A N 1
ATOM 2094 C CA . SER A 1 283 ? 3.230 -8.004 8.893 1.00 97.88 283 SER A CA 1
ATOM 2095 C C . SER A 1 283 ? 2.211 -8.357 9.983 1.00 97.88 283 SER A C 1
ATOM 2097 O O . SER A 1 283 ? 2.127 -7.675 11.005 1.00 97.88 283 SER A O 1
ATOM 2099 N N . LEU A 1 284 ? 1.505 -9.486 9.839 1.00 97.81 284 LEU A N 1
ATOM 2100 C CA . LEU A 1 284 ? 0.575 -9.986 10.853 1.00 97.81 284 LEU A CA 1
ATOM 2101 C C . LEU A 1 284 ? 1.272 -10.280 12.194 1.00 97.81 284 LEU A C 1
ATOM 2103 O O . LEU A 1 284 ? 0.697 -10.040 13.254 1.00 97.81 284 LEU A O 1
ATOM 2107 N N . GLY A 1 285 ? 2.524 -10.748 12.163 1.00 96.56 285 GLY A N 1
ATOM 2108 C CA . GLY A 1 285 ? 3.336 -10.957 13.364 1.00 96.56 285 GLY A CA 1
ATOM 2109 C C . GLY A 1 285 ? 3.717 -9.646 14.060 1.00 96.56 285 GLY A C 1
ATOM 2110 O O . GLY A 1 285 ? 3.753 -9.588 15.288 1.00 96.56 285 GLY A O 1
ATOM 2111 N N . ALA A 1 286 ? 3.930 -8.575 13.292 1.00 97.56 286 ALA A N 1
ATOM 2112 C CA . ALA A 1 286 ? 4.204 -7.236 13.818 1.00 97.56 286 ALA A CA 1
ATOM 2113 C C . ALA A 1 286 ? 2.947 -6.526 14.362 1.00 97.56 286 ALA A C 1
ATOM 2115 O O . ALA A 1 286 ? 3.054 -5.646 15.220 1.00 97.56 286 ALA A O 1
ATOM 2116 N N . LEU A 1 287 ? 1.748 -6.923 13.917 1.00 97.38 287 LEU A N 1
ATOM 2117 C CA . LEU A 1 287 ? 0.491 -6.253 14.262 1.00 97.38 287 LEU A CA 1
ATOM 2118 C C . LEU A 1 287 ? 0.230 -6.193 15.774 1.00 97.38 287 LEU A C 1
ATOM 2120 O O . LEU A 1 287 ? -0.159 -5.143 16.291 1.00 97.38 287 LEU A O 1
ATOM 2124 N N . SER A 1 288 ? 0.430 -7.305 16.489 1.00 95.75 288 SER A N 1
ATOM 2125 C CA . SER A 1 288 ? 0.140 -7.386 17.928 1.00 95.75 288 SER A CA 1
ATOM 2126 C C . SER A 1 288 ? 1.097 -6.523 18.774 1.00 95.75 288 SER A C 1
ATOM 2128 O O . SER A 1 288 ? 0.600 -5.675 19.524 1.00 95.75 288 SER A O 1
ATOM 2130 N N . PRO A 1 289 ? 2.437 -6.614 18.615 1.00 97.38 289 PRO A N 1
ATOM 2131 C CA . PRO A 1 289 ? 3.373 -5.700 19.276 1.00 97.38 289 PRO A CA 1
ATOM 2132 C C . PRO A 1 289 ? 3.101 -4.217 18.986 1.00 97.38 289 PRO A C 1
ATOM 2134 O O . PRO A 1 289 ? 3.082 -3.401 19.909 1.00 97.38 289 PRO A O 1
ATOM 2137 N N . VAL A 1 290 ? 2.820 -3.864 17.725 1.00 98.31 290 VAL A N 1
ATOM 2138 C CA . VAL A 1 290 ? 2.497 -2.481 17.336 1.00 98.31 290 VAL A CA 1
ATOM 2139 C C . VAL A 1 290 ? 1.205 -2.004 18.007 1.00 98.31 290 VAL A C 1
ATOM 2141 O O . VAL A 1 290 ? 1.168 -0.917 18.588 1.00 98.31 290 VAL A O 1
ATOM 2144 N N . ARG A 1 291 ? 0.142 -2.822 18.007 1.00 97.25 291 ARG A N 1
ATOM 2145 C CA . ARG A 1 291 ? -1.107 -2.505 18.718 1.00 97.25 291 ARG A CA 1
ATOM 2146 C C . ARG A 1 291 ? -0.869 -2.316 20.219 1.00 97.25 291 ARG A C 1
ATOM 2148 O O . ARG A 1 291 ? -1.424 -1.379 20.797 1.00 97.25 291 ARG A O 1
ATOM 2155 N N . ALA A 1 292 ? -0.062 -3.167 20.851 1.00 97.31 292 ALA A N 1
ATOM 2156 C CA . ALA A 1 292 ? 0.239 -3.059 22.276 1.00 97.31 292 ALA A CA 1
ATOM 2157 C C . ALA A 1 292 ? 0.912 -1.717 22.616 1.00 97.31 292 ALA A C 1
ATOM 2159 O O . ALA A 1 292 ? 0.484 -1.035 23.549 1.00 97.31 292 ALA A O 1
ATOM 2160 N N . ALA A 1 293 ? 1.893 -1.295 21.815 1.00 97.50 293 ALA A N 1
ATOM 2161 C CA . ALA A 1 293 ? 2.603 -0.033 22.014 1.00 97.50 293 ALA A CA 1
ATOM 2162 C C . ALA A 1 293 ? 1.710 1.204 21.799 1.00 97.50 293 ALA A C 1
ATOM 2164 O O . ALA A 1 293 ? 1.726 2.144 22.595 1.00 97.50 293 ALA A O 1
ATOM 2165 N N . LEU A 1 294 ? 0.849 1.182 20.777 1.00 96.31 294 LEU A N 1
ATOM 2166 C CA . LEU A 1 294 ? -0.053 2.298 20.463 1.00 96.31 294 LEU A CA 1
ATOM 2167 C C . LEU A 1 294 ? -1.237 2.438 21.432 1.00 96.31 294 LEU A C 1
ATOM 2169 O O . LEU A 1 294 ? -1.850 3.514 21.491 1.00 96.31 294 LEU A O 1
ATOM 2173 N N . ARG A 1 295 ? -1.531 1.377 22.199 1.00 89.38 295 ARG A N 1
ATOM 2174 C CA . ARG A 1 295 ? -2.739 1.184 23.018 1.00 89.38 295 ARG A CA 1
ATOM 2175 C C . ARG A 1 295 ? -4.024 1.143 22.171 1.00 89.38 295 ARG A C 1
ATOM 2177 O O . ARG A 1 295 ? -4.013 1.264 20.941 1.00 89.38 295 ARG A O 1
ATOM 2184 N N . ALA A 1 296 ? -5.156 0.901 22.831 1.00 86.88 296 ALA A N 1
ATOM 2185 C CA . ALA A 1 296 ? -6.463 0.868 22.179 1.00 86.88 296 ALA A CA 1
ATOM 2186 C C . ALA A 1 296 ? -6.838 2.241 21.587 1.00 86.88 296 ALA A C 1
ATOM 2188 O O . ALA A 1 296 ? -6.468 3.284 22.122 1.00 86.88 296 ALA A O 1
ATOM 2189 N N . GLY A 1 297 ? -7.585 2.227 20.480 1.00 87.06 297 GLY A N 1
ATOM 2190 C CA . GLY A 1 297 ? -8.196 3.422 19.888 1.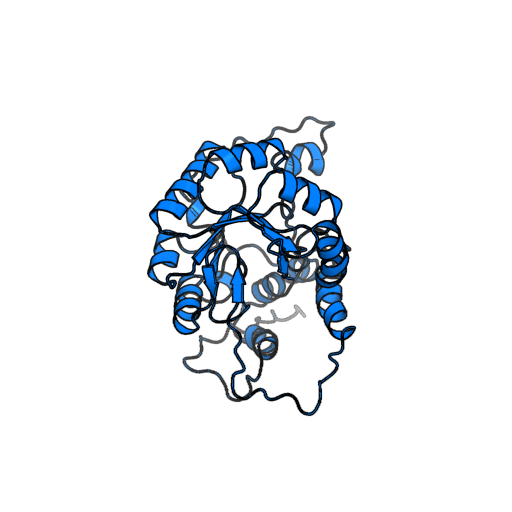00 87.06 297 GLY A CA 1
ATOM 2191 C C . GLY A 1 297 ? -7.370 4.147 18.822 1.00 87.06 297 GLY A C 1
ATOM 2192 O O . GLY A 1 297 ? -7.958 4.846 18.005 1.00 87.06 297 GLY A O 1
ATOM 2193 N N . PHE A 1 298 ? -6.046 3.958 18.751 1.00 95.12 298 PHE A N 1
ATOM 2194 C CA . PHE A 1 298 ? -5.273 4.539 17.644 1.00 95.12 298 PHE A CA 1
ATOM 2195 C C . PHE A 1 298 ? -5.546 3.781 16.326 1.00 95.12 298 PHE A C 1
ATOM 2197 O O . PHE A 1 298 ? -5.462 2.539 16.344 1.00 95.12 298 PHE A O 1
ATOM 2204 N N . PRO A 1 299 ? -5.865 4.468 15.208 1.00 95.75 299 PRO A N 1
ATOM 2205 C CA . PRO A 1 299 ? -6.173 3.817 13.937 1.00 95.75 299 PRO A CA 1
ATOM 2206 C C . PRO A 1 299 ? -4.996 2.999 13.398 1.00 95.75 299 PRO A C 1
ATOM 2208 O O . PRO A 1 299 ? -3.862 3.474 13.319 1.00 95.75 299 PRO A O 1
ATOM 2211 N N . LEU A 1 300 ? -5.279 1.745 13.046 1.00 96.44 300 LEU A N 1
ATOM 2212 C CA . LEU A 1 300 ? -4.291 0.799 12.541 1.00 96.44 300 LEU A CA 1
ATOM 2213 C C . LEU A 1 300 ? -4.903 0.010 11.390 1.00 96.44 300 LEU A C 1
ATOM 2215 O O . LEU A 1 300 ? -5.993 -0.543 11.537 1.00 96.44 300 LEU A O 1
ATOM 2219 N N . LEU A 1 301 ? -4.188 -0.042 10.277 1.00 97.94 301 LEU A N 1
ATOM 2220 C CA . LEU A 1 301 ? -4.473 -0.906 9.140 1.00 97.94 301 LEU A CA 1
ATOM 2221 C C . LEU A 1 301 ? -3.375 -1.966 9.022 1.00 97.94 301 LEU A C 1
ATOM 2223 O O . LEU A 1 301 ? -2.272 -1.800 9.546 1.00 97.94 301 LEU A O 1
ATOM 2227 N N . LEU A 1 302 ? -3.691 -3.049 8.323 1.00 98.50 302 LEU A N 1
ATOM 2228 C CA . LEU A 1 302 ? -2.766 -4.125 7.989 1.00 98.50 302 LEU A CA 1
ATOM 2229 C C . LEU A 1 302 ? -2.820 -4.354 6.478 1.00 98.50 302 LEU A C 1
ATOM 2231 O O . LEU A 1 302 ? -3.912 -4.432 5.915 1.00 98.50 302 LEU A O 1
ATOM 2235 N N . ASP A 1 303 ? -1.658 -4.516 5.855 1.00 98.31 303 ASP A N 1
ATOM 2236 C CA . ASP A 1 303 ? -1.523 -5.219 4.579 1.00 98.31 303 ASP A CA 1
ATOM 2237 C C . ASP A 1 303 ? -0.386 -6.257 4.654 1.00 98.31 303 ASP A C 1
ATOM 2239 O O . ASP A 1 303 ? 0.269 -6.393 5.694 1.00 98.31 303 ASP A O 1
ATOM 2243 N N . SER A 1 304 ? -0.130 -6.909 3.512 1.00 80.81 304 SER A N 1
ATOM 2244 C CA . SER A 1 304 ? 0.985 -7.817 3.188 1.00 80.81 304 SER A CA 1
ATOM 2245 C C . SER A 1 304 ? 0.723 -9.319 3.293 1.00 80.81 304 SER A C 1
ATOM 2247 O O . SER A 1 304 ? 0.226 -9.796 4.333 1.00 80.81 304 SER A O 1
#

Radius of gyration: 20.58 Å; chains: 1; bounding box: 65×51×56 Å

Sequence (304 aa):
MSPLPITAPCAQPPLDSIPPGIGCARDYEDLARHFMAPPSYEYVAGGSGRDVTVAANLAAFAQWAMYPRLLRDVSAGHTRVTLGLETFAHPLLLAPVAFHNLAHSEGELATARAAHATQTCLVGSTLSSCTLEAVARMAGAQRWFQLYFQPRRDDTRALLERALAAGYGAIVVTLDAAIQAASARALRSGFRMPLACVGANLRAQAVAPQVVLGVDDSRIFQGVMGDAPTWLDLAWLMTQTSLPVWVKGVLHPDDACALKQLGVAGIIVSNHGGRSLDGAPASLGALSPVRAALRAGFPLLLDS

pLDDT: mean 93.05, std 10.3, range [34.06, 98.81]

Secondary structure (DSSP, 8-state):
-PPPP--PPPPPPPPSSPPTT--SHHHHHHHHTTTS-HHHHHHHS--STTSHHHHHHHHHHHT------TT---TT----EEETTEEESSS-EE---S-GGGT-TTHHHHHHHHHHHTTPEEEE-TT-SS-HHHHHHHS-S-EEEEEPPPSSHHHHHHHHHHHHHTT---EEEE-S-SS-PPPHHHHHTT----TT---GGGTTSPPPPP----TTS-IIIIIGGGG---HHHHHHHHTT-SSPEEEE----HHHHHHHHHHT-SEEEE--GGGTSSTTPPPHHHHHHHHHHHH-TTS-EEE--

Foldseek 3Di:
DPPDPPPQQDADDDDPDDDDPPDDPVVVLVVLCRHARVLLSLQVLAAAAARQLLVQQVVVVVVDDDDDDPPDPCVVPAQWDDQDNDIARHQDAADEDAQQVNRPVCWLLVVQLVCQVVSHAYAYELQHLDALLSSLVNHDLRYAYEDEDDLDPVLSLVLVVVCVVSNHQAYEYEQQPLDFDGYPSSVVSVDDDDPSSGRPSCPPPDDRDAQDDDPPDDCVVVNSCVSRDDPVNVLVVVVSDPHQYEYEQDQDQVVLLVCVVSPHSAYEQDNPSNRGDNVDHRSSVSVVSNCVSVDPDRHYHYDD